Protein AF-A0A7W1F448-F1 (afdb_monomer_lite)

Structure (mmCIF, N/CA/C/O backbone):
data_AF-A0A7W1F448-F1
#
_entry.id   AF-A0A7W1F448-F1
#
loop_
_atom_site.group_PDB
_atom_site.id
_atom_site.type_symbol
_atom_site.label_atom_id
_atom_site.label_alt_id
_atom_site.label_comp_id
_atom_site.label_asym_id
_atom_site.label_entity_id
_atom_site.label_seq_id
_atom_site.pdbx_PDB_ins_code
_atom_site.Cartn_x
_atom_site.Cartn_y
_atom_site.Cartn_z
_atom_site.occupancy
_atom_site.B_iso_or_equiv
_atom_site.auth_seq_id
_atom_site.auth_comp_id
_atom_site.auth_asym_id
_atom_site.auth_atom_id
_atom_site.pdbx_PDB_model_num
ATOM 1 N N . MET A 1 1 ? -41.251 -5.716 -26.647 1.00 47.41 1 MET A N 1
ATOM 2 C CA . MET A 1 1 ? -40.787 -6.921 -25.915 1.00 47.41 1 MET A CA 1
ATOM 3 C C . MET A 1 1 ? -40.854 -8.106 -26.867 1.00 47.41 1 MET A C 1
ATOM 5 O O . MET A 1 1 ? -41.943 -8.353 -27.367 1.00 47.41 1 MET A O 1
ATOM 9 N N . PRO A 1 2 ? -39.701 -8.668 -27.275 1.00 41.50 2 PRO A N 1
ATOM 10 C CA . PRO A 1 2 ? -39.131 -9.917 -26.713 1.00 41.50 2 PRO A CA 1
ATOM 11 C C . PRO A 1 2 ? -37.615 -9.756 -26.412 1.00 41.50 2 PRO A C 1
ATOM 13 O O . PRO A 1 2 ? -36.907 -9.100 -27.159 1.00 41.50 2 PRO A O 1
ATOM 16 N N . ARG A 1 3 ? -37.097 -10.019 -25.202 1.00 41.25 3 ARG A N 1
ATOM 17 C CA . ARG A 1 3 ? -36.580 -11.276 -24.601 1.00 41.25 3 ARG A CA 1
ATOM 18 C C . ARG A 1 3 ? -35.527 -12.082 -25.407 1.00 41.25 3 ARG A C 1
ATOM 20 O O . ARG A 1 3 ? -35.889 -12.951 -26.180 1.00 41.25 3 ARG A O 1
ATOM 27 N N . ARG A 1 4 ? -34.271 -11.905 -24.949 1.00 46.69 4 ARG A N 1
ATOM 28 C CA . ARG A 1 4 ? -33.235 -12.904 -24.570 1.00 46.69 4 ARG A CA 1
ATOM 29 C C . ARG A 1 4 ? -32.159 -13.365 -25.580 1.00 46.69 4 ARG A C 1
ATOM 31 O O . ARG A 1 4 ? -32.452 -14.024 -26.560 1.00 46.69 4 ARG A O 1
ATOM 38 N N . LEU A 1 5 ? -30.917 -13.160 -25.104 1.00 48.47 5 LEU A N 1
ATOM 39 C CA . LEU A 1 5 ? -29.759 -14.074 -25.048 1.00 48.47 5 L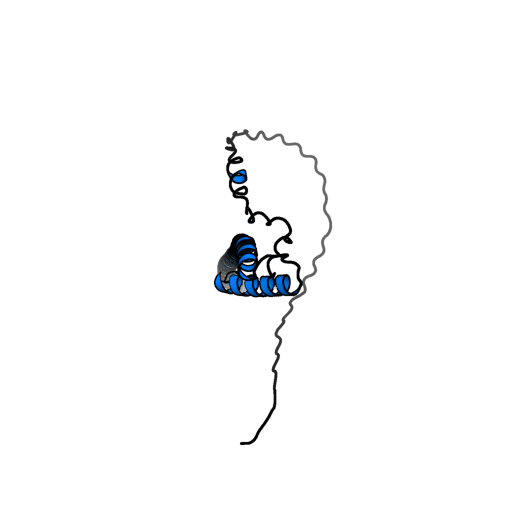EU A CA 1
ATOM 40 C C . LEU A 1 5 ? -29.085 -14.501 -26.361 1.00 48.47 5 LEU A C 1
ATOM 42 O O . LEU A 1 5 ? -29.582 -15.379 -27.047 1.00 48.47 5 LEU A O 1
ATOM 46 N N . ALA A 1 6 ? -27.852 -14.025 -26.567 1.00 47.94 6 ALA A N 1
ATOM 47 C CA . ALA A 1 6 ? -26.702 -14.890 -26.850 1.00 47.94 6 ALA A CA 1
ATOM 48 C C . ALA A 1 6 ? -25.387 -14.109 -26.673 1.00 47.94 6 ALA A C 1
ATOM 50 O O . ALA A 1 6 ? -25.048 -13.209 -27.433 1.00 47.94 6 ALA A O 1
ATOM 51 N N . THR A 1 7 ? -24.665 -14.478 -25.625 1.00 46.53 7 THR A N 1
ATOM 52 C CA . THR A 1 7 ? -23.214 -14.371 -25.464 1.00 46.53 7 THR A CA 1
ATOM 53 C C . THR A 1 7 ? -22.451 -14.812 -26.716 1.00 46.53 7 THR A C 1
ATOM 55 O O . THR A 1 7 ? -22.643 -15.935 -27.175 1.00 46.53 7 THR A O 1
ATOM 58 N N . ALA A 1 8 ? -21.505 -13.993 -27.177 1.00 46.34 8 ALA A N 1
ATOM 59 C CA . ALA A 1 8 ? -20.361 -14.445 -27.966 1.00 46.34 8 ALA A CA 1
ATOM 60 C C . ALA A 1 8 ? -19.099 -13.739 -27.451 1.00 46.34 8 ALA A C 1
ATOM 62 O O . ALA A 1 8 ? -18.814 -12.583 -27.747 1.00 46.34 8 ALA A O 1
ATOM 63 N N . PHE A 1 9 ? -18.406 -14.472 -26.589 1.00 43.00 9 PHE A N 1
ATOM 64 C CA . PHE A 1 9 ? -17.067 -14.230 -26.081 1.00 43.00 9 PHE A CA 1
ATOM 65 C C . PHE A 1 9 ? -16.090 -14.473 -27.241 1.00 43.00 9 PHE A C 1
ATOM 67 O O . PHE A 1 9 ? -16.045 -15.586 -27.759 1.00 43.00 9 PHE A O 1
ATOM 74 N N . VAL A 1 10 ? -15.330 -13.464 -27.673 1.00 46.75 10 VAL A N 1
ATOM 75 C CA . VAL A 1 10 ? -14.211 -13.669 -28.607 1.00 46.75 10 VAL A CA 1
ATOM 76 C C . VAL A 1 10 ? -12.915 -13.386 -27.859 1.00 46.75 10 VAL A C 1
ATOM 78 O O . VAL A 1 10 ? -12.527 -12.242 -27.642 1.00 46.75 10 VAL A O 1
ATOM 81 N N . ILE A 1 11 ? -12.284 -14.479 -27.435 1.00 48.78 11 ILE A N 1
ATOM 82 C CA . ILE A 1 11 ? -10.880 -14.560 -27.042 1.00 48.78 11 ILE A CA 1
ATOM 83 C C . ILE A 1 11 ? -10.055 -14.660 -28.329 1.00 48.78 11 ILE A C 1
ATOM 85 O O . ILE A 1 11 ? -10.295 -15.554 -29.136 1.00 48.78 11 ILE A O 1
ATOM 89 N N . ALA A 1 12 ? -9.042 -13.815 -28.475 1.00 44.34 12 ALA A N 1
ATOM 90 C CA . ALA A 1 12 ? -7.863 -14.070 -29.307 1.00 44.34 12 ALA A CA 1
ATOM 91 C C . ALA A 1 12 ? -6.714 -13.292 -28.643 1.00 44.34 12 ALA A C 1
ATOM 93 O O . ALA A 1 12 ? -6.679 -12.070 -28.702 1.00 44.34 12 ALA A O 1
ATOM 94 N N . LEU A 1 13 ? -5.952 -13.868 -27.709 1.00 41.78 13 LEU A N 1
ATOM 95 C CA . LEU A 1 13 ? -4.843 -14.813 -27.892 1.00 41.78 13 LEU A CA 1
ATOM 96 C C . LEU A 1 13 ? -3.887 -14.421 -29.031 1.00 41.78 13 LEU A C 1
ATOM 98 O O . LEU A 1 13 ? -4.006 -14.898 -30.153 1.00 41.78 13 LEU A O 1
ATOM 102 N N . ALA A 1 14 ? -2.893 -13.601 -28.696 1.00 42.19 14 ALA A N 1
ATOM 103 C CA . ALA A 1 14 ? -1.641 -13.503 -29.439 1.00 42.19 14 ALA A CA 1
ATOM 104 C C . ALA A 1 14 ? -0.478 -13.541 -28.438 1.00 42.19 14 ALA A C 1
ATOM 106 O O . ALA A 1 14 ? 0.140 -12.534 -28.108 1.00 42.19 14 ALA A O 1
ATOM 107 N N . ALA A 1 15 ? -0.233 -14.740 -27.908 1.00 42.59 15 ALA A N 1
ATOM 108 C CA . ALA A 1 15 ? 1.056 -15.109 -27.350 1.00 42.59 15 ALA A CA 1
ATOM 109 C C . ALA A 1 15 ? 1.924 -15.578 -28.525 1.00 42.59 15 ALA A C 1
ATOM 111 O O . ALA A 1 15 ? 1.689 -16.651 -29.074 1.00 42.59 15 ALA A O 1
ATOM 112 N N . ALA A 1 16 ? 2.888 -14.756 -28.933 1.00 44.19 16 ALA A N 1
ATOM 113 C CA . ALA A 1 16 ? 3.951 -15.162 -29.843 1.00 44.19 16 ALA A CA 1
ATOM 114 C C . ALA A 1 16 ? 5.243 -15.289 -29.035 1.00 44.19 16 ALA A C 1
ATOM 116 O O . ALA A 1 16 ? 5.970 -14.332 -28.780 1.00 44.19 16 ALA A O 1
ATOM 117 N N . SER A 1 17 ? 5.457 -16.511 -28.575 1.00 42.69 17 SER A N 1
ATOM 118 C CA . SER A 1 17 ?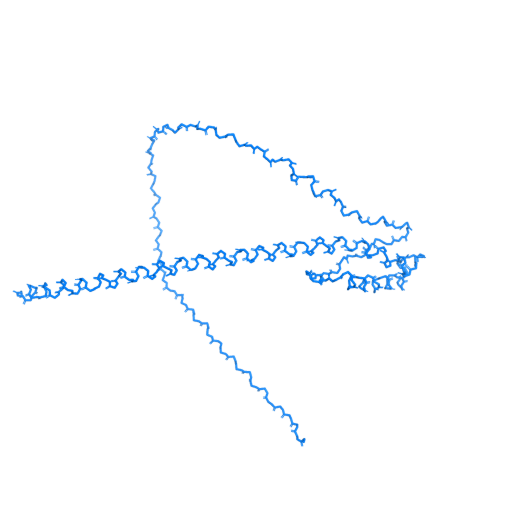 6.684 -17.059 -28.028 1.00 42.69 17 SER A CA 1
ATOM 119 C C . SER A 1 17 ? 7.756 -17.119 -29.121 1.00 42.69 17 SER A C 1
ATOM 121 O O . SER A 1 17 ? 7.600 -17.859 -30.087 1.00 42.69 17 SER A O 1
ATOM 123 N N . PHE A 1 18 ? 8.876 -16.421 -28.931 1.00 46.84 18 PHE A N 1
ATOM 124 C CA . PHE A 1 18 ? 10.144 -16.782 -29.565 1.00 46.84 18 PHE A CA 1
ATOM 125 C C . PHE A 1 18 ? 11.077 -17.338 -28.491 1.00 46.84 18 PHE A C 1
ATOM 127 O O . PHE A 1 18 ? 11.721 -16.610 -27.742 1.00 46.84 18 PHE A O 1
ATOM 134 N N . ALA A 1 19 ? 11.092 -18.665 -28.408 1.00 47.88 19 ALA A N 1
ATOM 135 C CA . ALA A 1 19 ? 12.153 -19.439 -27.793 1.00 47.88 19 ALA A CA 1
ATOM 136 C C . ALA A 1 19 ? 13.016 -20.013 -28.922 1.00 47.88 19 ALA A C 1
ATOM 138 O O . ALA A 1 19 ? 12.476 -20.611 -29.851 1.00 47.88 19 ALA A O 1
ATOM 139 N N . GLY A 1 20 ? 14.339 -19.862 -28.820 1.00 35.66 20 GLY A N 1
ATOM 140 C CA . GLY A 1 20 ? 15.287 -20.639 -29.618 1.00 35.66 20 GLY A CA 1
ATOM 141 C C . GLY A 1 20 ? 16.536 -19.883 -30.057 1.00 35.66 20 GLY A C 1
ATOM 142 O O . GLY A 1 20 ? 16.589 -19.403 -31.177 1.00 35.66 20 GLY A O 1
ATOM 143 N N . CYS A 1 21 ? 17.559 -19.859 -29.200 1.00 49.22 21 CYS A N 1
ATOM 144 C CA . CYS A 1 21 ? 18.943 -20.095 -29.623 1.00 49.22 21 CYS A CA 1
ATOM 145 C C . CYS A 1 21 ? 19.728 -20.640 -28.424 1.00 49.22 21 CYS A C 1
ATOM 147 O O . CYS A 1 21 ? 20.182 -19.919 -27.540 1.00 49.22 21 CYS A O 1
ATOM 149 N N . THR A 1 22 ? 19.801 -21.965 -28.379 1.00 48.62 22 THR A N 1
ATOM 150 C CA . THR A 1 22 ? 20.652 -22.766 -27.503 1.00 48.62 22 THR A CA 1
ATOM 151 C C . THR A 1 22 ? 22.114 -22.581 -27.900 1.00 48.62 22 THR A C 1
ATOM 153 O O . THR A 1 22 ? 22.468 -22.827 -29.050 1.00 48.62 22 THR A O 1
ATOM 156 N N . GLY A 1 23 ? 22.969 -22.203 -26.952 1.00 35.88 23 GLY A N 1
ATOM 157 C CA . GLY A 1 23 ? 24.410 -22.079 -27.159 1.00 35.88 23 GLY A CA 1
ATOM 158 C C . GLY A 1 23 ? 25.167 -22.439 -25.890 1.00 35.88 23 GLY A C 1
ATOM 159 O O . GLY A 1 23 ? 25.574 -21.576 -25.123 1.00 35.88 23 GLY A O 1
ATOM 160 N N . SER A 1 24 ? 25.312 -23.738 -25.649 1.00 42.38 24 SER A N 1
ATOM 161 C CA . SER A 1 24 ? 26.208 -24.307 -24.648 1.00 42.38 24 SER A CA 1
ATOM 162 C C . SER A 1 24 ? 27.667 -23.984 -24.977 1.00 42.38 24 SER A C 1
ATOM 164 O O . SER A 1 24 ? 28.129 -24.300 -26.072 1.00 42.38 24 SER A O 1
ATOM 166 N N . SER A 1 25 ? 28.426 -23.469 -24.013 1.00 41.25 25 SER A N 1
ATOM 167 C CA . SER A 1 25 ? 29.877 -23.668 -23.950 1.00 41.25 25 SER A CA 1
ATOM 168 C C . SER A 1 25 ? 30.341 -23.603 -22.501 1.00 41.25 25 SER A C 1
ATOM 170 O O . SER A 1 25 ? 30.429 -22.548 -21.881 1.00 41.25 25 SER A O 1
ATOM 172 N N . ALA A 1 26 ? 30.588 -24.794 -21.964 1.00 35.06 26 ALA A N 1
ATOM 173 C CA . ALA A 1 26 ? 31.384 -25.020 -20.776 1.00 35.06 26 ALA A CA 1
ATOM 174 C C . ALA A 1 26 ? 32.876 -24.765 -21.069 1.00 35.06 26 ALA A C 1
ATOM 176 O O . ALA A 1 26 ? 33.308 -24.848 -22.216 1.00 35.06 26 ALA A O 1
ATOM 177 N N . ARG A 1 27 ? 33.648 -24.601 -19.984 1.00 37.38 27 ARG A N 1
ATOM 178 C CA . ARG A 1 27 ? 35.122 -24.564 -19.888 1.00 37.38 27 ARG A CA 1
ATOM 179 C C . ARG A 1 27 ? 35.822 -23.317 -20.441 1.00 37.38 27 ARG A C 1
ATOM 181 O O . ARG A 1 27 ? 36.039 -23.186 -21.637 1.00 37.38 27 ARG A O 1
ATOM 188 N N . ARG A 1 28 ? 36.423 -22.561 -19.519 1.00 36.19 28 ARG A N 1
ATOM 189 C CA . ARG A 1 28 ? 37.868 -22.657 -19.229 1.00 36.19 28 ARG A CA 1
ATOM 190 C C . ARG A 1 28 ? 38.157 -21.983 -17.888 1.00 36.19 28 ARG A C 1
ATOM 192 O O . ARG A 1 28 ? 38.204 -20.767 -17.786 1.00 36.19 28 ARG A O 1
ATOM 199 N N . GLN A 1 29 ? 38.318 -22.819 -16.868 1.00 39.91 29 GLN A N 1
ATOM 200 C CA . GLN A 1 29 ? 39.117 -22.493 -15.698 1.00 39.91 29 GLN A CA 1
ATOM 201 C C . GLN A 1 29 ? 40.566 -22.639 -16.161 1.00 39.91 29 GLN A C 1
ATOM 203 O O . GLN A 1 29 ? 40.966 -23.728 -16.576 1.00 39.91 29 GLN A O 1
ATOM 208 N N . ALA A 1 30 ? 41.288 -21.531 -16.206 1.00 39.38 30 ALA A N 1
ATOM 209 C CA . ALA A 1 30 ? 42.732 -21.520 -16.321 1.00 39.38 30 ALA A CA 1
ATOM 210 C C . ALA A 1 30 ? 43.220 -20.743 -15.105 1.00 39.38 30 ALA A C 1
ATOM 212 O O . ALA A 1 30 ? 42.938 -19.552 -14.974 1.00 39.38 30 ALA A O 1
ATOM 213 N N . ASP A 1 31 ? 43.845 -21.479 -14.193 1.00 42.88 31 ASP A N 1
ATOM 214 C CA . ASP A 1 31 ? 44.767 -20.928 -13.218 1.00 42.88 31 ASP A CA 1
ATOM 215 C C . ASP A 1 31 ? 45.863 -20.178 -13.980 1.00 42.88 31 ASP A C 1
ATOM 217 O O . ASP A 1 31 ? 46.422 -20.718 -14.937 1.00 42.88 31 ASP A O 1
ATOM 221 N N . ASP A 1 32 ? 46.164 -18.954 -13.559 1.00 39.53 32 ASP A N 1
ATOM 222 C CA . ASP A 1 32 ? 47.503 -18.408 -13.739 1.00 39.53 32 ASP A CA 1
ATOM 223 C C . ASP A 1 32 ? 47.817 -17.473 -12.568 1.00 39.53 32 ASP A C 1
ATOM 225 O O . ASP A 1 32 ? 47.241 -16.391 -12.406 1.00 39.53 32 ASP A O 1
ATOM 229 N N . ASP A 1 33 ? 48.699 -17.970 -11.707 1.00 44.59 33 ASP A N 1
ATOM 230 C CA . ASP A 1 33 ? 49.368 -17.225 -10.657 1.00 44.59 33 ASP A CA 1
ATOM 231 C C . ASP A 1 33 ? 50.249 -16.154 -11.306 1.00 44.59 33 ASP A C 1
ATOM 233 O O . ASP A 1 33 ? 51.266 -16.438 -11.933 1.00 44.59 33 ASP A O 1
ATOM 237 N N . GLY A 1 34 ? 49.869 -14.893 -11.127 1.00 37.16 34 GLY A N 1
ATOM 238 C CA . GLY A 1 34 ? 50.586 -13.751 -11.682 1.00 37.16 34 GLY A CA 1
ATOM 239 C C . GLY A 1 34 ? 50.577 -12.577 -10.720 1.00 37.16 34 GLY A C 1
ATOM 240 O O . GLY A 1 34 ? 49.931 -11.561 -10.959 1.00 37.16 34 GLY A O 1
ATOM 241 N N . GLN A 1 35 ? 51.284 -12.732 -9.603 1.00 41.84 35 GLN A N 1
ATOM 242 C CA . GLN A 1 35 ? 51.588 -11.676 -8.646 1.00 41.84 35 GLN A CA 1
ATOM 243 C C . GLN A 1 35 ? 52.218 -10.464 -9.358 1.00 41.84 35 GLN A C 1
ATOM 245 O O . GLN A 1 35 ? 53.389 -10.488 -9.726 1.00 41.84 35 GLN A O 1
ATOM 250 N N . VAL A 1 36 ? 51.467 -9.366 -9.485 1.00 40.44 36 VAL A N 1
ATOM 251 C CA . VAL A 1 36 ? 52.032 -8.035 -9.743 1.00 40.44 36 VAL A CA 1
ATOM 252 C C . VAL A 1 36 ? 51.543 -7.086 -8.659 1.00 40.44 36 VAL A C 1
ATOM 254 O O . VAL A 1 36 ? 50.383 -6.686 -8.593 1.00 40.44 36 VAL A O 1
ATOM 257 N N . VAL A 1 37 ? 52.479 -6.759 -7.772 1.00 48.78 37 VAL A N 1
ATOM 258 C CA . VAL A 1 37 ? 52.357 -5.768 -6.708 1.00 48.78 37 VAL A CA 1
ATOM 259 C C . VAL A 1 37 ? 52.285 -4.385 -7.357 1.00 48.78 37 VAL A C 1
ATOM 261 O O . VAL A 1 37 ? 53.300 -3.821 -7.752 1.00 48.78 37 VAL A O 1
ATOM 264 N N . GLY A 1 38 ? 51.075 -3.846 -7.484 1.00 40.31 38 GLY A N 1
ATOM 265 C CA . GLY A 1 38 ? 50.820 -2.462 -7.881 1.00 40.31 38 GLY A CA 1
ATOM 266 C C . GLY A 1 38 ? 50.214 -1.695 -6.713 1.00 40.31 38 GLY A C 1
ATOM 267 O O . GLY A 1 38 ? 49.039 -1.864 -6.397 1.00 40.31 38 GLY A O 1
ATOM 268 N N . ALA A 1 39 ? 51.028 -0.881 -6.045 1.00 47.84 39 ALA A N 1
ATOM 269 C CA . ALA A 1 39 ? 50.619 -0.037 -4.931 1.00 47.84 39 ALA A CA 1
ATOM 270 C C . ALA A 1 39 ? 49.524 0.958 -5.358 1.00 47.84 39 ALA A C 1
ATOM 272 O O . ALA A 1 39 ? 49.773 1.865 -6.150 1.00 47.84 39 ALA A O 1
ATOM 273 N N . VAL A 1 40 ? 48.321 0.816 -4.798 1.00 45.19 40 VAL A N 1
ATOM 274 C CA . VAL A 1 40 ? 47.256 1.824 -4.893 1.00 45.19 40 VAL A CA 1
ATOM 275 C C . VAL A 1 40 ? 47.298 2.678 -3.619 1.00 45.19 40 VAL A C 1
ATOM 277 O O . VAL A 1 40 ? 47.236 2.118 -2.520 1.00 45.19 40 VAL A O 1
ATOM 280 N N . PRO A 1 41 ? 47.420 4.016 -3.705 1.00 48.28 41 PRO A N 1
ATOM 281 C CA . PRO A 1 41 ? 47.436 4.863 -2.523 1.00 48.28 41 PRO A CA 1
ATOM 282 C C . PRO A 1 41 ? 46.040 4.921 -1.891 1.00 48.28 41 PRO A C 1
ATOM 284 O O . PRO A 1 41 ? 45.061 5.331 -2.511 1.00 48.28 41 PRO A O 1
ATOM 287 N N . ASN A 1 42 ? 45.975 4.511 -0.624 1.00 44.12 42 ASN A N 1
ATOM 288 C CA . ASN A 1 42 ? 44.793 4.533 0.232 1.00 44.12 42 ASN A CA 1
ATOM 289 C C . ASN A 1 42 ? 44.428 5.990 0.589 1.00 44.12 42 ASN A C 1
ATOM 291 O O . ASN A 1 42 ? 44.907 6.535 1.587 1.00 44.12 42 ASN A O 1
ATOM 295 N N . SER A 1 43 ? 43.579 6.645 -0.205 1.00 40.66 43 SER A N 1
ATOM 296 C CA . SER A 1 43 ? 42.933 7.889 0.217 1.00 40.66 43 SER A CA 1
ATOM 297 C C . SER A 1 43 ? 41.786 7.549 1.174 1.00 40.66 43 SER A C 1
ATOM 299 O O . SER A 1 43 ? 40.709 7.094 0.794 1.00 40.66 43 SER A O 1
ATOM 301 N N . ARG A 1 44 ? 42.042 7.742 2.473 1.00 47.97 44 ARG A N 1
ATOM 302 C CA . ARG A 1 44 ? 41.019 7.706 3.525 1.00 47.97 44 ARG A CA 1
ATOM 303 C C . ARG A 1 44 ? 39.962 8.771 3.235 1.00 47.97 44 ARG A C 1
ATOM 305 O O . ARG A 1 44 ? 40.149 9.940 3.561 1.00 47.97 44 ARG A O 1
ATOM 312 N N . VAL A 1 45 ? 38.835 8.357 2.675 1.00 45.44 45 VAL A N 1
ATOM 313 C CA . VAL A 1 45 ? 37.589 9.119 2.753 1.00 45.44 45 VAL A CA 1
ATOM 314 C C . VAL A 1 45 ? 37.020 8.893 4.156 1.00 45.44 45 VAL A C 1
ATOM 316 O O . VAL A 1 45 ? 36.818 7.737 4.536 1.00 45.44 45 VAL A O 1
ATOM 319 N N . PRO A 1 46 ? 36.760 9.934 4.966 1.00 45.03 46 PRO A N 1
ATOM 320 C CA . PRO A 1 46 ? 36.021 9.746 6.199 1.00 45.03 46 PRO A CA 1
ATOM 321 C C . PRO A 1 46 ? 34.571 9.424 5.826 1.00 45.03 46 PRO A C 1
ATOM 323 O O . PRO A 1 46 ? 33.797 10.300 5.444 1.00 45.03 46 PRO A O 1
ATOM 326 N N . THR A 1 47 ? 34.191 8.151 5.925 1.00 45.22 47 THR A N 1
ATOM 327 C CA . THR A 1 47 ? 32.785 7.750 5.969 1.00 45.22 47 THR A CA 1
ATOM 328 C C . THR A 1 47 ? 32.185 8.329 7.243 1.00 45.22 47 THR A C 1
ATOM 330 O O . THR A 1 47 ? 32.325 7.759 8.327 1.00 45.22 47 THR A O 1
ATOM 333 N N . ALA A 1 48 ? 31.560 9.498 7.123 1.00 43.28 48 ALA A N 1
ATOM 334 C CA . ALA A 1 48 ? 30.726 10.061 8.167 1.00 43.28 48 ALA A CA 1
ATOM 335 C C . ALA A 1 48 ? 29.614 9.050 8.471 1.00 43.28 48 ALA A C 1
ATOM 337 O O . ALA A 1 48 ? 28.726 8.802 7.655 1.00 43.28 48 ALA A O 1
ATOM 338 N N . SER A 1 49 ? 29.713 8.426 9.641 1.00 44.88 49 SER A N 1
ATOM 339 C CA . SER A 1 49 ? 28.699 7.537 10.186 1.00 44.88 49 SER A CA 1
ATOM 340 C C . SER A 1 49 ? 27.435 8.347 10.467 1.00 44.88 49 SER A C 1
ATOM 342 O O . SER A 1 49 ? 27.275 8.929 11.536 1.00 44.88 49 SER A O 1
ATOM 344 N N . SER A 1 50 ? 26.516 8.395 9.506 1.00 50.34 50 SER A N 1
ATOM 345 C CA . SER A 1 50 ? 25.143 8.861 9.713 1.00 50.34 50 SER A CA 1
ATOM 346 C C . SER A 1 50 ? 24.250 7.687 10.126 1.00 50.34 50 SER A C 1
ATOM 348 O O . SER A 1 50 ? 23.202 7.424 9.542 1.00 50.34 50 SER A O 1
ATOM 350 N N . THR A 1 51 ? 24.662 6.955 11.163 1.00 48.78 51 THR A N 1
ATOM 351 C CA . THR A 1 51 ? 23.915 5.792 11.665 1.00 48.78 51 THR A CA 1
ATOM 352 C C . THR A 1 51 ? 23.505 5.989 13.119 1.00 48.78 51 THR A C 1
ATOM 354 O O . THR A 1 51 ? 23.849 5.198 13.987 1.00 48.78 51 THR A O 1
ATOM 357 N N . SER A 1 52 ? 22.761 7.055 13.416 1.00 45.84 52 SER A N 1
ATOM 358 C CA . SER A 1 52 ? 22.103 7.179 14.730 1.00 45.84 52 SER A CA 1
ATOM 359 C C . SER A 1 52 ? 20.704 7.796 14.692 1.00 45.84 52 SER A C 1
ATOM 361 O O . SER A 1 52 ? 19.882 7.454 15.535 1.00 45.84 52 SER A O 1
ATOM 363 N N . ALA A 1 53 ? 20.350 8.584 13.673 1.00 45.28 53 ALA A N 1
ATOM 364 C CA . ALA A 1 53 ? 19.029 9.222 13.610 1.00 45.28 53 ALA A CA 1
ATOM 365 C C . ALA A 1 53 ? 17.874 8.284 13.195 1.00 45.28 53 ALA A C 1
ATOM 367 O O . ALA A 1 53 ? 16.707 8.630 13.346 1.00 45.28 53 ALA A O 1
ATOM 368 N N . ARG A 1 54 ? 18.164 7.079 12.680 1.00 46.88 54 ARG A N 1
ATOM 369 C CA . ARG A 1 54 ? 17.128 6.186 12.124 1.00 46.88 54 ARG A CA 1
ATOM 370 C C . ARG A 1 54 ? 16.437 5.285 13.154 1.00 46.88 54 ARG A C 1
ATOM 372 O O . ARG A 1 54 ? 15.459 4.643 12.806 1.00 46.88 54 ARG A O 1
ATOM 379 N N . ARG A 1 55 ? 16.915 5.228 14.404 1.00 46.59 55 ARG A N 1
ATOM 380 C CA . ARG A 1 55 ? 16.315 4.380 15.459 1.00 46.59 55 ARG A CA 1
ATOM 381 C C . ARG A 1 55 ? 15.365 5.115 16.406 1.00 46.59 55 ARG A C 1
ATOM 383 O O . ARG A 1 55 ? 14.702 4.459 17.197 1.00 46.59 55 ARG A O 1
ATOM 390 N N . GLN A 1 56 ? 15.274 6.442 16.329 1.00 40.09 56 GLN A N 1
ATOM 391 C CA . GLN A 1 56 ? 14.424 7.229 17.234 1.00 40.09 56 GLN A CA 1
ATOM 392 C C . GLN A 1 56 ? 13.038 7.565 16.660 1.00 40.09 56 GLN A C 1
ATOM 394 O O . GLN A 1 56 ? 12.171 7.998 17.407 1.00 40.09 56 GLN A O 1
ATOM 399 N N . ALA A 1 57 ? 12.8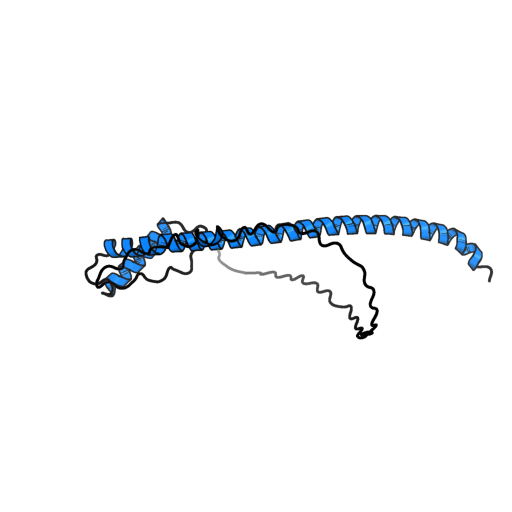00 7.320 15.366 1.00 43.12 57 ALA A N 1
ATOM 400 C CA . ALA A 1 57 ? 11.518 7.619 14.719 1.00 43.12 57 ALA A CA 1
ATOM 401 C C . ALA A 1 57 ? 10.508 6.451 14.731 1.00 43.12 57 ALA A C 1
ATOM 403 O O . ALA A 1 57 ? 9.320 6.691 14.554 1.00 43.12 57 ALA A O 1
ATOM 404 N N . ASP A 1 58 ? 10.942 5.215 15.003 1.00 45.06 58 ASP A N 1
ATOM 405 C CA . ASP A 1 58 ? 10.050 4.039 15.076 1.00 45.06 58 ASP A CA 1
ATOM 406 C C . ASP A 1 58 ? 9.456 3.811 16.484 1.00 45.06 58 ASP A C 1
ATOM 408 O O . ASP A 1 58 ? 8.708 2.862 16.705 1.00 45.06 58 ASP A O 1
ATOM 412 N N . ALA A 1 59 ? 9.769 4.687 17.446 1.00 42.81 59 ALA A N 1
ATOM 413 C CA . ALA A 1 59 ? 9.309 4.603 18.835 1.00 42.81 59 ALA A CA 1
ATOM 414 C C . ALA A 1 59 ? 8.258 5.665 19.203 1.00 42.81 59 ALA A C 1
ATOM 416 O O . ALA A 1 59 ? 7.976 5.866 20.385 1.00 42.81 59 ALA A O 1
ATOM 417 N N . ALA A 1 60 ? 7.616 6.306 18.218 1.00 43.44 60 ALA A N 1
ATOM 418 C CA . ALA A 1 60 ? 6.254 6.792 18.423 1.00 43.44 60 ALA A CA 1
ATOM 419 C C . ALA A 1 60 ? 5.361 5.549 18.469 1.00 43.44 60 ALA A C 1
ATOM 421 O O . ALA A 1 60 ? 4.730 5.172 17.482 1.00 43.44 60 ALA A O 1
ATOM 422 N N . ALA A 1 61 ? 5.439 4.847 19.600 1.00 48.53 61 ALA A N 1
ATOM 423 C CA . ALA A 1 61 ? 4.646 3.679 19.893 1.00 48.53 61 ALA A CA 1
ATOM 424 C C . ALA A 1 61 ? 3.211 3.981 19.467 1.00 48.53 61 ALA A C 1
ATOM 426 O O . ALA A 1 61 ? 2.622 4.983 19.878 1.00 48.53 61 ALA A O 1
ATOM 427 N N . LEU A 1 62 ? 2.676 3.125 18.601 1.00 56.47 62 LEU A N 1
ATOM 428 C CA . LEU A 1 62 ? 1.247 2.978 18.389 1.00 56.47 62 LEU A CA 1
ATOM 429 C C . LEU A 1 62 ? 0.675 2.535 19.741 1.00 56.47 62 LEU A C 1
ATOM 431 O O . LEU A 1 62 ? 0.458 1.346 19.968 1.00 56.47 62 LEU A O 1
ATOM 435 N N . THR A 1 63 ? 0.557 3.459 20.693 1.00 57.22 63 THR A N 1
ATOM 436 C CA . THR A 1 63 ? 0.064 3.166 22.029 1.00 57.22 63 THR A CA 1
ATOM 437 C C . THR A 1 63 ? -1.422 2.928 21.858 1.00 57.22 63 THR A C 1
ATOM 439 O O . THR A 1 63 ? -2.218 3.865 21.826 1.00 57.22 63 THR A O 1
ATOM 442 N N . ALA A 1 64 ? -1.785 1.664 21.644 1.00 62.56 64 ALA A N 1
ATOM 443 C CA . ALA A 1 64 ? -3.171 1.248 21.689 1.00 62.56 64 ALA A CA 1
ATOM 444 C C . ALA A 1 64 ? -3.760 1.732 23.024 1.00 62.56 64 ALA A C 1
ATOM 446 O O . ALA A 1 64 ? -3.058 1.693 24.045 1.00 62.56 64 ALA A O 1
ATOM 447 N N . PRO A 1 65 ? -5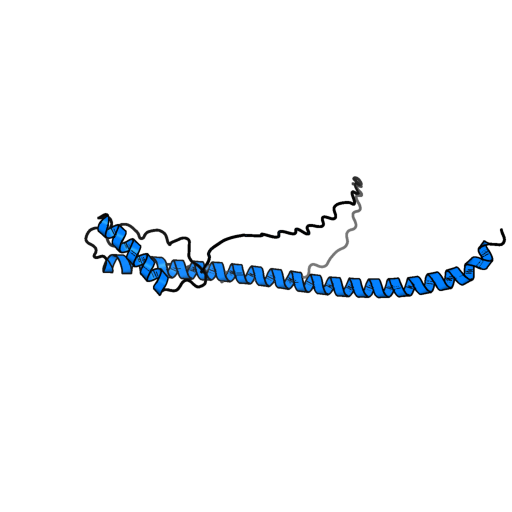.012 2.217 23.037 1.00 73.75 65 PRO A N 1
ATOM 448 C CA . PRO A 1 65 ? -5.662 2.576 24.286 1.00 73.75 65 PRO A CA 1
ATOM 449 C C . PRO A 1 65 ? -5.586 1.386 25.250 1.00 73.75 65 PRO A C 1
ATOM 451 O O . PRO A 1 65 ? -5.718 0.229 24.843 1.00 73.75 65 PRO A O 1
ATOM 454 N N . ALA A 1 66 ? -5.324 1.665 26.529 1.00 76.44 66 ALA A N 1
ATOM 455 C CA . ALA A 1 66 ? -5.248 0.620 27.542 1.00 76.44 66 ALA A CA 1
ATOM 456 C C . ALA A 1 66 ? -6.566 -0.169 27.564 1.00 76.44 66 ALA A C 1
ATOM 458 O O . ALA A 1 66 ? -7.644 0.428 27.580 1.00 76.44 66 ALA A O 1
ATOM 459 N N . VAL A 1 67 ? -6.479 -1.503 27.548 1.00 78.62 67 VAL A N 1
ATOM 460 C CA . VAL A 1 67 ? -7.666 -2.365 27.607 1.00 78.62 67 VAL A CA 1
ATOM 461 C C . VAL A 1 67 ? -8.359 -2.125 28.953 1.00 78.62 67 VAL A C 1
ATOM 463 O O . VAL A 1 67 ? -7.720 -2.322 29.991 1.00 78.62 67 VAL A O 1
ATOM 466 N N . PRO A 1 68 ? -9.636 -1.703 28.981 1.00 75.06 68 PRO A N 1
ATOM 467 C CA . PRO A 1 68 ? -10.351 -1.534 30.238 1.00 75.06 68 PRO A CA 1
ATOM 468 C C . PRO A 1 68 ? -10.432 -2.866 30.995 1.00 75.06 68 PRO A C 1
ATOM 470 O O . PRO A 1 68 ? -10.633 -3.924 30.394 1.00 75.06 68 PRO A O 1
ATOM 473 N N . ALA A 1 69 ? -10.286 -2.823 32.321 1.00 73.88 69 ALA A N 1
ATOM 474 C CA . ALA A 1 69 ? -10.288 -4.025 33.151 1.00 73.88 69 ALA A CA 1
ATOM 475 C C . ALA A 1 69 ? -11.570 -4.856 32.944 1.00 73.88 69 ALA A C 1
ATOM 477 O O . ALA A 1 69 ? -12.681 -4.329 33.001 1.00 73.88 69 ALA A O 1
ATOM 478 N N . GLY A 1 70 ? -11.407 -6.160 32.702 1.00 74.56 70 GLY A N 1
ATOM 479 C CA . GLY A 1 70 ? -12.520 -7.086 32.468 1.00 74.56 70 GLY A CA 1
ATOM 480 C C . GLY A 1 70 ? -13.095 -7.076 31.047 1.00 74.56 70 GLY A C 1
ATOM 481 O O . GLY A 1 70 ? -14.076 -7.772 30.807 1.00 74.56 70 GLY A O 1
ATOM 482 N N . GLN A 1 71 ? -12.504 -6.330 30.107 1.00 79.56 71 GLN A N 1
ATOM 483 C CA . GLN A 1 71 ? -12.862 -6.391 28.688 1.00 79.56 71 GLN A CA 1
ATOM 484 C C . GLN A 1 71 ? -11.825 -7.181 27.887 1.00 79.56 71 GLN A C 1
ATOM 486 O O . GLN A 1 71 ? -10.631 -7.178 28.192 1.00 79.56 71 GLN A O 1
ATOM 491 N N . ARG A 1 72 ? -12.274 -7.830 26.810 1.00 83.12 72 ARG A N 1
ATOM 492 C CA . ARG A 1 72 ? -11.378 -8.447 25.826 1.00 83.12 72 ARG A CA 1
ATOM 493 C C . ARG A 1 72 ? -10.538 -7.364 25.119 1.00 83.12 72 ARG A C 1
ATOM 495 O O . ARG A 1 72 ? -11.054 -6.268 24.891 1.00 83.12 72 ARG A O 1
ATOM 502 N N . PRO A 1 73 ? -9.285 -7.629 24.704 1.00 85.44 73 PRO A N 1
ATOM 503 C CA . PRO A 1 73 ? -8.572 -6.741 23.779 1.00 85.44 73 PRO A CA 1
ATOM 504 C C . PRO A 1 73 ? -9.382 -6.480 22.500 1.00 85.44 73 PRO A C 1
ATOM 506 O O . PRO A 1 73 ? -10.296 -7.240 22.175 1.00 85.44 73 PRO A O 1
ATOM 509 N N . ALA A 1 74 ? -9.058 -5.402 21.782 1.00 86.38 74 ALA A N 1
ATOM 510 C CA . ALA A 1 74 ? -9.704 -5.116 20.506 1.00 86.38 74 ALA A CA 1
ATOM 511 C C . ALA A 1 74 ? -9.438 -6.266 19.513 1.00 86.38 74 ALA A C 1
ATOM 513 O O . ALA A 1 74 ? -8.348 -6.855 19.539 1.00 86.38 74 ALA A O 1
ATOM 514 N N . PRO A 1 75 ? -10.402 -6.593 18.638 1.00 88.56 75 PRO A N 1
ATOM 515 C CA . PRO A 1 75 ? -10.178 -7.550 17.568 1.00 88.56 75 PRO A CA 1
ATOM 516 C C . PRO A 1 75 ? -9.071 -7.070 16.623 1.00 88.56 75 PRO A C 1
ATOM 518 O O . PRO A 1 75 ? -8.694 -5.895 16.604 1.00 88.56 75 PRO A O 1
ATOM 521 N N . LEU A 1 76 ? -8.535 -7.995 15.827 1.00 89.56 76 LEU A N 1
ATOM 522 C CA . LEU A 1 76 ? -7.567 -7.640 14.795 1.00 89.56 76 LEU A CA 1
ATOM 523 C C . LEU A 1 76 ? -8.214 -6.708 13.771 1.00 89.56 76 LEU A C 1
ATOM 525 O O . LEU A 1 76 ? -9.386 -6.864 13.429 1.00 89.56 76 LEU A O 1
ATOM 529 N N . LEU A 1 77 ? -7.418 -5.766 13.277 1.00 89.38 77 LEU A N 1
ATOM 530 C CA . LEU A 1 77 ? -7.810 -4.878 12.199 1.00 89.38 77 LEU A CA 1
ATOM 531 C C . LEU A 1 77 ? -8.262 -5.696 10.968 1.00 89.38 77 LEU A C 1
ATOM 533 O O . LEU A 1 77 ? -7.572 -6.657 10.601 1.00 89.38 77 LEU A O 1
ATOM 537 N N . PRO A 1 78 ? -9.387 -5.342 10.318 1.00 89.44 78 PRO A N 1
ATOM 538 C CA . PRO A 1 78 ? -9.834 -6.004 9.098 1.00 89.44 78 PRO A CA 1
ATOM 539 C C . PRO A 1 78 ? -8.750 -5.977 8.014 1.00 89.44 78 PRO A C 1
ATOM 541 O O . PRO A 1 78 ? -8.044 -4.984 7.847 1.00 89.44 78 PRO A O 1
ATOM 544 N N . ARG A 1 79 ? -8.605 -7.079 7.266 1.00 85.81 79 ARG A N 1
ATOM 545 C CA . ARG A 1 79 ? -7.546 -7.217 6.246 1.00 85.81 79 ARG A CA 1
ATOM 546 C C . ARG A 1 79 ? -7.783 -6.360 5.001 1.00 85.81 79 ARG A C 1
ATOM 548 O O . ARG A 1 79 ? -6.856 -6.154 4.225 1.00 85.81 79 ARG A O 1
ATOM 555 N N . ASP A 1 80 ? -8.995 -5.847 4.833 1.00 85.19 80 ASP A N 1
ATOM 556 C CA . ASP A 1 80 ? -9.478 -5.244 3.589 1.00 85.19 80 ASP A CA 1
ATOM 557 C C . ASP A 1 80 ? -9.204 -3.731 3.525 1.00 85.19 80 ASP A C 1
ATOM 559 O O . ASP A 1 80 ? -9.922 -2.977 2.869 1.00 85.19 80 ASP A O 1
ATOM 563 N N . ILE A 1 81 ? -8.175 -3.261 4.235 1.00 87.38 81 ILE A N 1
ATOM 564 C CA . ILE A 1 81 ? -7.825 -1.842 4.284 1.00 87.38 81 ILE A CA 1
ATOM 565 C C . ILE A 1 81 ? -7.085 -1.456 3.014 1.00 87.38 81 ILE A C 1
ATOM 567 O O . ILE A 1 81 ? -5.968 -1.896 2.741 1.00 87.38 81 ILE A O 1
ATOM 571 N N . ALA A 1 82 ? -7.725 -0.583 2.252 1.00 90.88 82 ALA A N 1
ATOM 572 C CA . ALA A 1 82 ? -7.157 0.061 1.091 1.00 90.88 82 ALA A CA 1
ATOM 573 C C . ALA A 1 82 ? -6.482 1.385 1.479 1.00 90.88 82 ALA A C 1
ATOM 575 O O . ALA A 1 82 ? -6.750 1.984 2.525 1.00 90.88 82 ALA A O 1
ATOM 576 N N . ILE A 1 83 ? -5.642 1.889 0.570 1.00 90.12 83 ILE A N 1
ATOM 577 C CA . ILE A 1 83 ? -5.019 3.220 0.682 1.00 90.12 83 ILE A CA 1
ATOM 578 C C . ILE A 1 83 ? -6.086 4.313 0.864 1.00 90.12 83 ILE A C 1
ATOM 580 O O . ILE A 1 83 ? -5.850 5.291 1.560 1.00 90.12 83 ILE A O 1
ATOM 584 N N . GLU A 1 84 ? -7.258 4.124 0.259 1.00 92.75 84 GLU A N 1
ATOM 585 C CA . GLU A 1 84 ? -8.360 5.092 0.248 1.00 92.75 84 GLU A CA 1
ATOM 586 C C . GLU A 1 84 ? -9.402 4.848 1.348 1.00 92.75 84 GLU A C 1
ATOM 588 O O . GLU A 1 84 ? -10.413 5.546 1.399 1.00 92.75 84 GLU A O 1
ATOM 593 N N . THR A 1 85 ? -9.189 3.862 2.227 1.00 92.12 85 THR A N 1
ATOM 594 C CA . THR A 1 85 ? -10.129 3.585 3.317 1.00 92.12 85 THR A CA 1
ATOM 595 C C . THR A 1 85 ? -10.283 4.818 4.205 1.00 92.12 85 THR A C 1
ATOM 597 O O . THR A 1 85 ? -9.312 5.340 4.755 1.00 92.12 85 THR A O 1
ATOM 600 N N . SER A 1 86 ? -11.515 5.299 4.342 1.00 94.69 86 SER A N 1
ATOM 601 C CA . SER A 1 86 ? -11.803 6.480 5.149 1.00 94.69 86 SER A CA 1
ATOM 602 C C . SER A 1 86 ? -11.965 6.125 6.627 1.00 94.69 86 SER A C 1
ATOM 604 O O . SER A 1 86 ? -12.355 5.014 6.992 1.00 94.69 86 SER A O 1
ATOM 606 N N . GLU A 1 87 ? -11.767 7.113 7.501 1.00 94.06 87 GLU A N 1
ATOM 607 C CA . GLU A 1 87 ? -12.050 6.961 8.935 1.00 94.06 87 GLU A CA 1
ATOM 608 C C . GLU A 1 87 ? -13.526 6.623 9.195 1.00 94.06 87 GLU A C 1
ATOM 610 O O . GLU A 1 87 ? -13.842 5.873 10.112 1.00 94.06 87 GLU A O 1
ATOM 615 N N . THR A 1 88 ? -14.441 7.106 8.348 1.00 94.88 88 THR A N 1
ATOM 616 C CA . THR A 1 88 ? -15.869 6.777 8.445 1.00 94.88 88 THR A CA 1
ATOM 617 C C . THR A 1 88 ? -16.150 5.306 8.140 1.00 94.88 88 THR A C 1
ATOM 619 O O . THR A 1 88 ? -16.931 4.682 8.856 1.00 94.88 88 THR A O 1
ATOM 622 N N . GLN A 1 89 ? -15.496 4.722 7.130 1.00 94.62 89 GLN A N 1
ATOM 623 C CA . GLN A 1 89 ? -15.602 3.290 6.830 1.00 94.62 89 GLN A CA 1
ATOM 624 C C . GLN A 1 89 ? -15.051 2.445 7.981 1.00 94.62 89 GLN A C 1
ATOM 626 O O . GLN A 1 89 ? -15.683 1.464 8.379 1.00 94.62 89 GLN A O 1
ATOM 631 N N . LEU A 1 90 ? -13.922 2.864 8.561 1.00 94.69 90 LEU A N 1
ATOM 632 C CA . LEU A 1 90 ? -13.355 2.217 9.742 1.00 94.69 90 LEU A CA 1
ATOM 633 C C . LEU A 1 90 ? -14.314 2.288 10.940 1.00 94.69 90 LEU A C 1
ATOM 635 O O . LEU A 1 90 ? -14.512 1.284 11.618 1.00 94.69 90 LEU A O 1
ATOM 639 N N . GLY A 1 91 ? -14.943 3.442 11.177 1.00 94.19 91 GLY A N 1
ATOM 640 C CA . GLY A 1 91 ? -15.932 3.626 12.244 1.00 94.19 91 GLY A CA 1
ATOM 641 C C . GLY A 1 91 ? -17.141 2.701 12.094 1.00 94.19 91 GLY A C 1
ATOM 642 O O . GLY A 1 91 ? -17.562 2.065 13.056 1.00 94.19 91 GLY A O 1
ATOM 643 N N . VAL A 1 92 ? -17.658 2.532 10.873 1.00 95.56 92 VAL A N 1
ATOM 644 C CA . VAL A 1 92 ? -18.754 1.581 10.608 1.00 95.56 92 VAL A CA 1
ATOM 645 C C . VAL A 1 92 ? -18.333 0.145 10.928 1.00 95.56 92 VAL A C 1
ATOM 647 O O . VAL A 1 92 ? -19.082 -0.578 11.584 1.00 95.56 92 VAL A O 1
ATOM 650 N N . GLN A 1 93 ? -17.132 -0.270 10.520 1.00 94.69 93 GLN A N 1
ATOM 651 C CA . GLN A 1 93 ? -16.621 -1.610 10.829 1.00 94.69 93 GLN A CA 1
ATOM 652 C C . GLN A 1 93 ? -16.389 -1.804 12.332 1.00 94.69 93 GLN A C 1
ATOM 654 O O . GLN A 1 93 ? -16.749 -2.845 12.880 1.00 94.69 93 GLN A O 1
ATOM 659 N N . ALA A 1 94 ? -15.854 -0.792 13.017 1.00 94.62 94 ALA A N 1
ATOM 660 C CA . ALA A 1 94 ? -15.678 -0.815 14.465 1.00 94.62 94 ALA A CA 1
ATOM 661 C C . ALA A 1 94 ? -17.028 -0.925 15.189 1.00 94.62 94 ALA A C 1
ATOM 663 O O . ALA A 1 94 ? -17.133 -1.619 16.198 1.00 94.62 94 ALA A O 1
ATOM 664 N N . LEU A 1 95 ? -18.081 -0.290 14.660 1.00 95.75 95 LEU A N 1
ATOM 665 C CA . LEU A 1 95 ? -19.421 -0.344 15.242 1.00 95.75 95 LEU A CA 1
ATOM 666 C C . LEU A 1 95 ? -20.048 -1.729 15.076 1.00 95.75 95 LEU A C 1
ATOM 668 O O . LEU A 1 95 ? -20.689 -2.219 16.005 1.00 95.75 95 LEU A O 1
ATOM 672 N N . LEU A 1 96 ? -19.865 -2.359 13.914 1.00 95.06 96 LEU A N 1
ATOM 673 C CA . LEU A 1 96 ? -20.303 -3.736 13.678 1.00 95.06 96 LEU A CA 1
ATOM 674 C C . LEU A 1 96 ? -19.605 -4.696 14.649 1.00 95.06 96 LEU A C 1
ATOM 676 O O . LEU A 1 96 ? -20.288 -5.411 15.380 1.00 95.06 96 LEU A O 1
ATOM 680 N N . ALA A 1 97 ? -18.276 -4.612 14.761 1.00 93.94 97 ALA A N 1
ATOM 681 C CA . ALA A 1 97 ? -17.502 -5.424 15.698 1.00 93.94 97 ALA A CA 1
ATOM 682 C C . ALA A 1 97 ? -17.923 -5.192 17.162 1.00 93.94 97 ALA A C 1
ATOM 684 O O . ALA A 1 97 ? -18.098 -6.141 17.924 1.00 93.94 97 ALA A O 1
ATOM 685 N N . ALA A 1 98 ? -18.157 -3.937 17.559 1.00 93.88 98 ALA A N 1
ATOM 686 C CA . ALA A 1 98 ? -18.623 -3.608 18.904 1.00 93.88 98 ALA A CA 1
ATOM 687 C C . ALA A 1 98 ? -20.008 -4.196 19.206 1.00 93.88 98 ALA A C 1
ATOM 689 O O . ALA A 1 98 ? -20.242 -4.690 20.309 1.00 93.88 98 ALA A O 1
ATOM 690 N N . ARG A 1 99 ? -20.934 -4.160 18.239 1.00 95.12 99 ARG A N 1
ATOM 691 C CA . ARG A 1 99 ? -22.266 -4.767 18.384 1.00 95.12 99 ARG A CA 1
ATOM 692 C C . ARG A 1 99 ? -22.180 -6.280 18.527 1.00 95.12 99 ARG A C 1
ATOM 694 O O . ARG A 1 99 ? -22.871 -6.832 19.377 1.00 95.12 99 ARG A O 1
ATOM 701 N N . GLU A 1 100 ? -21.337 -6.928 17.731 1.00 93.44 100 GLU A N 1
ATOM 702 C CA . GLU A 1 100 ? -21.117 -8.375 17.794 1.00 93.44 100 GLU A CA 1
ATOM 703 C C . GLU A 1 100 ? -20.524 -8.797 19.144 1.00 93.44 100 GLU A C 1
ATOM 705 O O . GLU A 1 100 ? -21.013 -9.740 19.763 1.00 93.44 100 GLU A O 1
ATOM 710 N N . GLU A 1 101 ? -19.529 -8.070 19.657 1.00 91.81 101 GLU A N 1
ATOM 711 C CA . GLU A 1 101 ? -18.903 -8.394 20.944 1.00 91.81 101 GLU A CA 1
ATOM 712 C C . GLU A 1 101 ? -19.815 -8.133 22.147 1.00 91.81 101 GLU A C 1
ATOM 714 O O . GLU A 1 101 ? -19.760 -8.883 23.123 1.00 91.81 101 GLU A O 1
ATOM 719 N N . VAL A 1 102 ? -20.670 -7.106 22.091 1.00 90.25 102 VAL A N 1
ATOM 720 C CA . VAL A 1 102 ? -21.686 -6.870 23.130 1.00 90.25 102 VAL A CA 1
ATOM 721 C C . VAL A 1 102 ? -22.785 -7.932 23.063 1.00 90.25 102 VAL A C 1
ATOM 723 O O . VAL A 1 102 ? -23.179 -8.456 24.100 1.00 90.25 102 VAL A O 1
ATOM 726 N N . ALA A 1 103 ? -23.254 -8.300 21.867 1.00 91.19 103 ALA A N 1
ATOM 727 C CA . ALA A 1 103 ? -24.259 -9.353 21.700 1.00 91.19 103 ALA A CA 1
ATOM 728 C C . ALA A 1 103 ? -23.750 -10.734 22.151 1.00 91.19 103 ALA A C 1
ATOM 730 O O . ALA A 1 103 ? -24.536 -11.556 22.616 1.00 91.19 103 ALA A O 1
ATOM 731 N N . ALA A 1 104 ? -22.443 -10.977 22.036 1.00 89.00 104 ALA A N 1
ATOM 732 C CA . ALA A 1 104 ? -21.779 -12.194 22.493 1.00 89.00 104 ALA A CA 1
ATOM 733 C C . ALA A 1 104 ? -21.354 -12.165 23.979 1.00 89.00 104 ALA A C 1
ATOM 735 O O . ALA A 1 104 ? -20.665 -13.085 24.416 1.00 89.00 104 ALA A O 1
ATOM 736 N N . ASP A 1 105 ? -21.715 -11.123 24.740 1.00 86.19 105 ASP A N 1
ATOM 737 C CA . ASP A 1 105 ? -21.330 -10.914 26.151 1.00 86.19 105 ASP A CA 1
ATOM 738 C C . ASP A 1 105 ? -19.800 -10.887 26.395 1.00 86.19 105 ASP A C 1
ATOM 740 O O . ASP A 1 105 ? -19.294 -11.124 27.491 1.00 86.19 105 ASP A O 1
ATOM 744 N N . LEU A 1 106 ? -19.021 -10.567 25.354 1.00 83.69 106 LEU A N 1
ATOM 745 C CA . LEU A 1 106 ? -17.551 -10.488 25.395 1.00 83.69 106 LEU A CA 1
ATOM 746 C C . LEU A 1 106 ? -17.043 -9.104 25.816 1.00 83.69 106 LEU A C 1
ATOM 748 O O . LEU A 1 106 ? -15.882 -8.947 26.208 1.00 83.69 106 LEU A O 1
ATOM 752 N N . ALA A 1 107 ? -17.903 -8.092 25.716 1.00 78.94 107 ALA A N 1
ATOM 753 C CA . ALA A 1 107 ? -17.610 -6.718 26.108 1.00 78.94 107 ALA A CA 1
ATOM 754 C C . ALA A 1 107 ? -17.774 -6.474 27.626 1.00 78.94 107 ALA A C 1
ATOM 756 O O . ALA A 1 107 ? -17.537 -5.359 28.104 1.00 78.94 107 ALA A O 1
ATOM 757 N N . GLY A 1 108 ? -18.179 -7.493 28.393 1.00 83.31 108 GLY A N 1
ATOM 758 C CA . GLY A 1 108 ? -18.503 -7.362 29.811 1.00 83.31 108 GLY A CA 1
ATOM 759 C C . GLY A 1 108 ? -19.658 -6.379 30.026 1.00 83.31 108 GLY A C 1
ATOM 760 O O . GLY A 1 108 ? -20.685 -6.458 29.366 1.00 83.31 108 GLY A O 1
ATOM 761 N N . LYS A 1 109 ? -19.485 -5.404 30.929 1.00 84.38 109 LYS A N 1
ATOM 762 C CA . LYS A 1 109 ? -20.504 -4.371 31.226 1.00 84.38 109 LYS A CA 1
ATOM 763 C C . LYS A 1 109 ? -20.430 -3.132 30.319 1.00 84.38 109 LYS A C 1
ATOM 765 O O . LYS A 1 109 ? -21.074 -2.127 30.618 1.00 84.38 109 LYS A O 1
ATOM 770 N N . ALA A 1 110 ? -19.602 -3.152 29.275 1.00 86.06 110 ALA A N 1
ATOM 771 C CA . ALA A 1 110 ? -19.412 -1.994 28.408 1.00 86.06 110 ALA A CA 1
ATOM 772 C C . ALA A 1 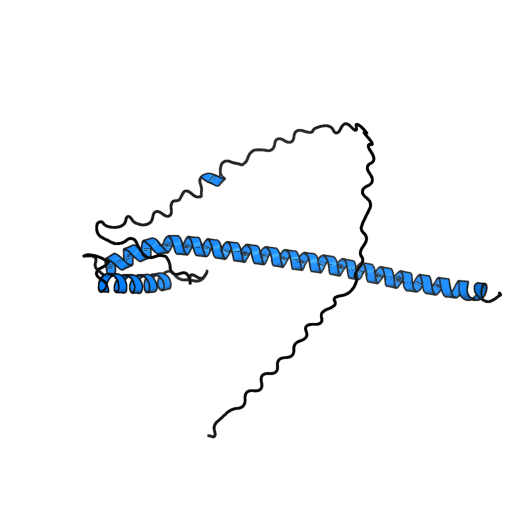110 ? -20.621 -1.771 27.493 1.00 86.06 110 ALA A C 1
ATOM 774 O O . ALA A 1 110 ? -21.207 -2.717 26.967 1.00 86.06 110 ALA A O 1
ATOM 775 N N . THR A 1 111 ? -20.970 -0.507 27.251 1.00 92.44 111 THR A N 1
ATOM 776 C CA . THR A 1 111 ? -21.973 -0.180 26.229 1.00 92.44 111 THR A CA 1
ATOM 777 C C . THR A 1 111 ? -21.392 -0.358 24.825 1.00 92.44 111 THR A C 1
ATOM 779 O O . THR A 1 111 ? -20.180 -0.267 24.622 1.00 92.44 111 THR A O 1
ATOM 782 N N . VAL A 1 112 ? -22.261 -0.538 23.821 1.00 93.44 112 VAL A N 1
ATOM 783 C CA . VAL A 1 112 ? -21.848 -0.593 22.403 1.00 93.44 112 VAL A CA 1
ATOM 784 C C . VAL A 1 112 ? -21.025 0.636 22.012 1.00 93.44 112 VAL A C 1
ATOM 786 O O . VAL A 1 112 ? -20.035 0.495 21.305 1.00 93.44 112 VAL A O 1
ATOM 789 N N . ALA A 1 113 ? -21.393 1.825 22.500 1.00 94.31 113 ALA A N 1
ATOM 790 C CA . ALA A 1 113 ? -20.666 3.064 22.223 1.00 94.31 113 ALA A CA 1
ATOM 791 C C . ALA A 1 113 ? -19.253 3.052 22.829 1.00 94.31 113 ALA A C 1
ATOM 793 O O . ALA A 1 113 ? -18.281 3.284 22.120 1.00 94.31 113 ALA A O 1
ATOM 794 N N . GLN A 1 114 ? -19.121 2.684 24.109 1.00 92.38 114 GLN A N 1
ATOM 795 C CA . GLN A 1 114 ? -17.812 2.579 24.768 1.00 92.38 114 GLN A CA 1
ATOM 796 C C . GLN A 1 114 ? -16.906 1.566 24.067 1.00 92.38 114 GLN A C 1
ATOM 798 O O . GLN A 1 114 ? -15.707 1.798 23.901 1.00 92.38 114 GLN A O 1
ATOM 803 N N . ARG A 1 115 ? -17.482 0.435 23.645 1.00 93.00 115 ARG A N 1
ATOM 804 C CA . ARG A 1 115 ? -16.730 -0.601 22.946 1.00 93.00 115 ARG A CA 1
ATOM 805 C C . ARG A 1 115 ? -16.329 -0.162 21.539 1.00 93.00 115 ARG A C 1
ATOM 807 O O . ARG A 1 115 ? -15.189 -0.390 21.148 1.00 93.00 115 ARG A O 1
ATOM 814 N N . HIS A 1 116 ? -17.230 0.500 20.817 1.00 94.81 116 HIS A N 1
ATOM 815 C CA . HIS A 1 116 ? -16.949 1.107 19.518 1.00 94.81 116 HIS A CA 1
ATOM 816 C C . HIS A 1 116 ? -15.765 2.069 19.602 1.00 94.81 116 HIS A C 1
ATOM 818 O O . HIS A 1 116 ? -14.813 1.908 18.843 1.00 94.81 116 HIS A O 1
ATOM 824 N N . ASP A 1 117 ? -15.787 3.011 20.545 1.00 93.44 117 ASP A N 1
ATOM 825 C CA . ASP A 1 117 ? -14.743 4.032 20.662 1.00 93.44 117 ASP A CA 1
ATOM 826 C C . ASP A 1 117 ? -13.384 3.393 20.964 1.00 93.44 117 ASP A C 1
ATOM 828 O O . ASP A 1 117 ? -12.368 3.740 20.358 1.00 93.44 117 ASP A O 1
ATOM 832 N N . PHE A 1 118 ? -13.368 2.386 21.840 1.00 92.56 118 PHE A N 1
ATOM 833 C CA . PHE A 1 118 ? -12.165 1.619 22.141 1.00 92.56 118 PHE A CA 1
ATOM 834 C C . PHE A 1 118 ? -11.600 0.897 20.906 1.00 92.56 118 PHE A C 1
ATOM 836 O O . PHE A 1 118 ? -10.402 1.004 20.624 1.00 92.56 118 PHE A O 1
ATOM 843 N N . ILE A 1 119 ? -12.444 0.188 20.147 1.00 93.44 119 ILE A N 1
ATOM 844 C CA . ILE A 1 119 ? -12.024 -0.512 18.923 1.00 93.44 119 ILE A CA 1
ATOM 845 C C . ILE A 1 119 ? -11.537 0.501 17.885 1.00 93.44 119 ILE A C 1
ATOM 847 O O . ILE A 1 119 ? -10.442 0.344 17.345 1.00 93.44 119 ILE A O 1
ATOM 851 N N . PHE A 1 120 ? -12.297 1.573 17.657 1.00 94.75 120 PHE A N 1
ATOM 852 C CA . PHE A 1 120 ? -11.976 2.616 16.687 1.00 94.75 120 PHE A CA 1
ATOM 853 C C . PHE A 1 120 ? -10.619 3.264 16.977 1.00 94.75 120 PHE A C 1
ATOM 855 O O . PHE A 1 120 ? -9.764 3.323 16.093 1.00 94.75 120 PHE A O 1
ATOM 862 N N . HIS A 1 121 ? -10.367 3.679 18.219 1.00 93.19 121 HIS A N 1
ATOM 863 C CA . HIS A 1 121 ? -9.089 4.283 18.599 1.00 93.19 121 HIS A CA 1
ATOM 864 C C . HIS A 1 121 ? -7.926 3.287 18.612 1.00 93.19 121 HIS A C 1
ATOM 866 O O . HIS A 1 121 ? -6.777 3.694 18.441 1.00 93.19 121 HIS A O 1
ATOM 872 N N . THR A 1 122 ? -8.201 1.990 18.753 1.00 92.75 122 THR A N 1
ATOM 873 C CA . THR A 1 122 ? -7.180 0.948 18.585 1.00 92.75 122 THR A CA 1
ATOM 874 C C . THR A 1 122 ? -6.831 0.730 17.114 1.00 92.75 122 THR A C 1
ATOM 876 O O . THR A 1 122 ? -5.660 0.557 16.770 1.00 92.75 122 THR A O 1
ATOM 879 N N . TRP A 1 123 ? -7.831 0.751 16.236 1.00 94.06 123 TRP A N 1
ATOM 880 C CA . TRP A 1 123 ? -7.685 0.467 14.812 1.00 94.06 123 TRP A CA 1
ATOM 881 C C . TRP A 1 123 ? -7.181 1.651 13.994 1.00 94.06 123 TRP A C 1
ATOM 883 O O . TRP A 1 123 ? -6.381 1.450 13.084 1.00 94.06 123 TRP A O 1
ATOM 893 N N . LEU A 1 124 ? -7.595 2.877 14.313 1.00 93.50 124 LEU A N 1
ATOM 894 C CA . LEU A 1 124 ? -7.238 4.085 13.566 1.00 93.50 124 LEU A CA 1
ATOM 895 C C . LEU A 1 124 ? -5.724 4.237 13.325 1.00 93.50 124 LEU A C 1
ATOM 897 O O . LEU A 1 124 ? -5.321 4.434 12.174 1.00 93.50 124 LEU A O 1
ATOM 901 N N . PRO A 1 125 ? -4.855 4.128 14.347 1.00 92.81 125 PRO A N 1
ATOM 902 C CA . PRO A 1 125 ? -3.425 4.278 14.125 1.00 92.81 125 PRO A CA 1
ATOM 903 C C . PRO A 1 125 ? -2.833 3.090 13.336 1.00 92.81 125 PRO A C 1
ATOM 905 O O . PRO A 1 125 ? -1.907 3.287 12.549 1.00 92.81 125 PRO A O 1
ATOM 908 N N . GLN A 1 126 ? -3.407 1.885 13.453 1.00 93.06 126 GLN A N 1
ATOM 909 C CA . GLN A 1 126 ? -3.001 0.713 12.665 1.00 93.06 126 GLN A CA 1
ATOM 910 C C . GLN A 1 126 ? -3.390 0.858 11.185 1.00 93.06 126 GLN A C 1
ATOM 912 O O . GLN A 1 126 ? -2.568 0.600 10.309 1.00 93.06 126 GLN A O 1
ATOM 917 N N . MET A 1 127 ? -4.605 1.339 10.901 1.00 93.94 127 MET A N 1
ATOM 918 C CA . MET A 1 127 ? -5.069 1.649 9.546 1.00 93.94 127 MET A CA 1
ATOM 919 C C . MET A 1 127 ? -4.144 2.671 8.881 1.00 93.94 127 MET A C 1
ATOM 921 O O . MET A 1 127 ? -3.697 2.449 7.760 1.00 93.94 127 MET A O 1
ATOM 925 N N . ARG A 1 128 ? -3.796 3.760 9.582 1.00 93.38 128 ARG A N 1
ATOM 926 C CA . ARG A 1 128 ? -2.881 4.789 9.056 1.00 93.38 128 ARG A CA 1
ATOM 927 C C . ARG A 1 128 ? -1.486 4.233 8.764 1.00 93.38 128 ARG A C 1
ATOM 929 O O . ARG A 1 128 ? -0.909 4.552 7.724 1.00 93.38 128 ARG A O 1
ATOM 936 N N . ALA A 1 129 ? -0.949 3.392 9.649 1.00 92.00 129 ALA A N 1
ATOM 937 C CA . ALA A 1 129 ? 0.334 2.727 9.422 1.00 92.00 129 ALA A CA 1
ATOM 938 C C . ALA A 1 129 ? 0.286 1.820 8.181 1.00 92.00 129 ALA A C 1
ATOM 940 O O . ALA A 1 129 ? 1.207 1.830 7.359 1.00 92.00 129 ALA A O 1
ATOM 941 N N . GLU A 1 130 ? -0.812 1.087 8.004 1.00 91.50 130 GLU A N 1
ATOM 942 C CA . GLU A 1 130 ? -0.989 0.193 6.867 1.00 91.50 130 GLU A CA 1
ATOM 943 C C . GLU A 1 130 ? -1.179 0.954 5.549 1.00 91.50 130 GLU A C 1
ATOM 945 O O . GLU A 1 130 ? -0.543 0.630 4.546 1.00 91.50 130 GLU A O 1
ATOM 950 N N . GLN A 1 131 ? -1.946 2.042 5.556 1.00 93.81 131 GLN A N 1
ATOM 951 C CA . GLN A 1 131 ? -2.076 2.942 4.409 1.00 93.81 131 GLN A CA 1
ATOM 952 C C . GLN A 1 131 ? -0.732 3.549 4.004 1.00 93.81 131 GLN A C 1
ATOM 954 O O . GLN A 1 131 ? -0.399 3.564 2.818 1.00 93.81 131 GLN A O 1
ATOM 959 N N . ALA A 1 132 ? 0.082 3.983 4.971 1.00 93.31 132 ALA A N 1
ATOM 960 C CA . ALA A 1 132 ? 1.430 4.479 4.702 1.00 93.31 132 ALA A CA 1
ATOM 961 C C . ALA A 1 132 ? 2.330 3.389 4.091 1.00 93.31 132 ALA A C 1
ATOM 963 O O . ALA A 1 132 ? 3.085 3.654 3.148 1.00 93.31 132 ALA A O 1
ATOM 964 N N . ARG A 1 133 ? 2.226 2.144 4.575 1.00 94.06 133 ARG A N 1
ATOM 965 C CA . ARG A 1 133 ? 2.943 0.987 4.014 1.00 94.06 133 ARG A CA 1
ATOM 966 C C . ARG A 1 133 ? 2.527 0.718 2.568 1.00 94.06 133 ARG A C 1
ATOM 968 O O . ARG A 1 133 ? 3.393 0.545 1.707 1.00 94.06 133 ARG A O 1
ATOM 975 N N . LEU A 1 134 ? 1.226 0.703 2.290 1.00 94.25 134 LEU A N 1
ATOM 976 C CA . LEU A 1 134 ? 0.678 0.478 0.953 1.00 94.25 134 LEU A CA 1
ATOM 977 C C . LEU A 1 134 ? 1.045 1.612 -0.015 1.00 94.25 134 LEU A C 1
ATOM 979 O O . LEU A 1 134 ? 1.448 1.334 -1.146 1.00 94.25 134 LEU A O 1
ATOM 983 N N . ALA A 1 135 ? 0.993 2.869 0.431 1.00 94.62 135 ALA A N 1
ATOM 984 C CA . ALA A 1 135 ? 1.433 4.023 -0.351 1.00 94.62 135 ALA A CA 1
ATOM 985 C C . ALA A 1 135 ? 2.915 3.903 -0.734 1.00 94.62 135 ALA A C 1
ATOM 987 O O . ALA A 1 135 ? 3.264 4.004 -1.908 1.00 94.62 135 ALA A O 1
ATOM 988 N N . LYS A 1 136 ? 3.781 3.548 0.223 1.00 95.12 136 LYS A N 1
ATOM 989 C CA . LYS A 1 136 ? 5.206 3.315 -0.042 1.00 95.12 136 LYS A CA 1
ATOM 990 C C . LYS A 1 136 ? 5.439 2.202 -1.068 1.00 95.12 136 LYS A C 1
ATOM 992 O O . LYS A 1 136 ? 6.313 2.333 -1.922 1.00 95.12 136 LYS A O 1
ATOM 997 N N . LEU A 1 137 ? 4.676 1.109 -1.002 1.00 95.38 137 LEU A N 1
ATOM 998 C CA . LEU A 1 137 ? 4.762 0.025 -1.987 1.00 95.38 137 LEU A CA 1
ATOM 999 C C . LEU A 1 137 ? 4.316 0.479 -3.380 1.00 95.38 137 LEU A C 1
ATOM 1001 O O . LEU A 1 137 ? 4.946 0.105 -4.369 1.00 95.38 137 LEU A O 1
ATOM 1005 N N . ARG A 1 138 ? 3.256 1.289 -3.467 1.00 96.12 138 ARG A N 1
ATOM 1006 C CA . ARG A 1 138 ? 2.806 1.891 -4.728 1.00 96.12 138 ARG A CA 1
ATOM 1007 C C . ARG A 1 138 ? 3.903 2.767 -5.328 1.00 96.12 138 ARG A C 1
ATOM 1009 O O . ARG A 1 138 ? 4.263 2.571 -6.485 1.00 96.12 138 ARG A O 1
ATOM 1016 N N . ASP A 1 139 ? 4.488 3.655 -4.535 1.00 95.88 139 ASP A N 1
ATOM 1017 C CA . ASP A 1 139 ? 5.522 4.581 -5.003 1.00 95.88 139 ASP A CA 1
ATOM 1018 C C . ASP A 1 139 ? 6.791 3.835 -5.455 1.00 95.88 139 ASP A C 1
ATOM 1020 O O . ASP A 1 139 ? 7.399 4.177 -6.469 1.00 95.88 139 ASP A O 1
ATOM 1024 N N . GLN A 1 140 ? 7.160 2.748 -4.767 1.00 96.06 140 GLN A N 1
ATOM 1025 C CA . GLN A 1 140 ? 8.259 1.869 -5.184 1.00 96.06 140 GLN A CA 1
ATOM 1026 C C . GLN A 1 140 ? 8.001 1.193 -6.535 1.00 96.06 140 GLN A C 1
ATOM 1028 O O . GLN A 1 140 ? 8.926 1.064 -7.342 1.00 96.06 140 GLN A O 1
ATOM 1033 N N . ARG A 1 141 ? 6.763 0.752 -6.788 1.00 95.50 141 ARG A N 1
ATOM 1034 C CA . ARG A 1 141 ? 6.379 0.143 -8.070 1.00 95.50 141 ARG A CA 1
ATOM 1035 C C . ARG A 1 141 ? 6.433 1.169 -9.196 1.00 95.50 141 ARG A C 1
ATOM 1037 O O . ARG A 1 141 ? 7.111 0.915 -10.187 1.00 95.50 141 ARG A O 1
ATOM 1044 N N . LEU A 1 142 ? 5.851 2.349 -8.984 1.00 96.00 142 LEU A N 1
ATOM 1045 C CA . LEU A 1 142 ? 5.887 3.446 -9.955 1.00 96.00 142 LEU A CA 1
ATOM 1046 C C . LEU A 1 142 ? 7.325 3.858 -10.294 1.00 96.00 142 LEU A C 1
ATOM 1048 O O . LEU A 1 142 ? 7.676 3.991 -11.465 1.00 96.00 142 LEU A O 1
ATOM 1052 N N . ALA A 1 143 ? 8.198 3.982 -9.291 1.00 95.62 143 ALA A N 1
ATOM 1053 C CA . ALA A 1 143 ? 9.606 4.300 -9.518 1.00 95.62 143 ALA A CA 1
ATOM 1054 C C . ALA A 1 143 ? 10.334 3.211 -10.325 1.00 95.62 143 ALA A C 1
ATOM 1056 O O . ALA A 1 143 ? 11.182 3.519 -11.165 1.00 95.62 143 ALA A O 1
ATOM 1057 N N . ARG A 1 144 ? 10.022 1.929 -10.090 1.00 95.38 144 ARG A N 1
ATOM 1058 C CA . ARG A 1 144 ? 10.589 0.819 -10.869 1.00 95.38 144 ARG A CA 1
ATOM 1059 C C . ARG A 1 144 ? 10.107 0.856 -12.317 1.00 95.38 144 ARG A C 1
ATOM 1061 O O . ARG A 1 144 ? 10.923 0.706 -13.220 1.00 95.38 144 ARG A O 1
ATOM 1068 N N . GLU A 1 145 ? 8.816 1.064 -12.533 1.00 95.06 145 GLU A N 1
ATOM 1069 C CA . GLU A 1 145 ? 8.214 1.158 -13.865 1.00 95.06 145 GLU A CA 1
ATOM 1070 C C . GLU A 1 145 ? 8.820 2.310 -14.670 1.00 95.06 145 GLU A C 1
ATOM 1072 O O . GLU A 1 145 ? 9.270 2.096 -15.793 1.00 95.06 145 GLU A O 1
ATOM 1077 N N . GLN A 1 146 ? 8.965 3.493 -14.069 1.00 96.00 146 GLN A N 1
ATOM 1078 C CA . GLN A 1 146 ? 9.606 4.641 -14.716 1.00 96.00 146 GLN A CA 1
ATOM 1079 C C . GLN A 1 146 ? 11.050 4.349 -15.135 1.00 96.00 146 GLN A C 1
ATOM 1081 O O . GLN A 1 146 ? 11.449 4.699 -16.245 1.00 96.00 146 GLN A O 1
ATOM 1086 N N . ARG A 1 147 ? 11.831 3.662 -14.290 1.00 94.56 147 ARG A N 1
ATOM 1087 C CA . ARG A 1 147 ? 13.200 3.250 -14.645 1.00 94.56 147 ARG A CA 1
ATOM 1088 C C . ARG A 1 147 ? 13.219 2.271 -15.815 1.00 94.56 147 ARG A C 1
ATOM 1090 O O . ARG A 1 147 ? 14.078 2.396 -16.680 1.00 94.56 147 ARG A O 1
ATOM 1097 N N . MET A 1 148 ? 12.288 1.315 -15.856 1.00 94.31 148 MET A N 1
ATOM 1098 C CA . MET A 1 148 ? 12.192 0.361 -16.968 1.00 94.31 148 MET A CA 1
ATOM 1099 C C . MET A 1 148 ? 11.804 1.059 -18.274 1.00 94.31 148 MET A C 1
ATOM 1101 O O . MET A 1 148 ? 12.402 0.777 -19.307 1.00 94.31 148 MET A O 1
ATOM 1105 N N . VAL A 1 149 ? 10.870 2.013 -18.223 1.00 95.75 149 VAL A N 1
ATOM 1106 C CA . VAL A 1 149 ? 10.477 2.815 -19.391 1.00 95.75 149 VAL A CA 1
ATOM 1107 C C . VAL A 1 149 ? 11.645 3.666 -19.894 1.00 95.75 149 VAL A C 1
ATOM 1109 O O . VAL A 1 149 ? 11.926 3.667 -21.089 1.00 95.75 149 VAL A O 1
ATOM 1112 N N . GLN A 1 150 ? 12.372 4.345 -19.002 1.00 95.25 150 GLN A N 1
ATOM 1113 C CA . GLN A 1 150 ? 13.541 5.149 -19.380 1.00 95.25 150 GLN A CA 1
ATOM 1114 C C . GLN A 1 150 ? 14.666 4.294 -19.973 1.00 95.25 150 GLN A C 1
ATOM 1116 O O . GLN A 1 150 ? 15.259 4.675 -20.979 1.00 95.25 150 GLN A O 1
ATOM 1121 N N . ALA A 1 151 ? 14.941 3.126 -19.385 1.00 94.38 151 ALA A N 1
ATOM 1122 C CA . ALA A 1 151 ? 15.929 2.192 -19.916 1.00 94.38 151 ALA A CA 1
ATOM 1123 C C . ALA A 1 151 ? 15.520 1.660 -21.298 1.00 94.38 151 ALA A C 1
ATOM 1125 O O . ALA A 1 151 ? 16.350 1.625 -22.204 1.00 94.38 151 ALA A O 1
ATOM 1126 N N . GLY A 1 152 ? 14.242 1.310 -21.480 1.00 94.50 152 GLY A N 1
ATOM 1127 C CA . GLY A 1 152 ? 13.703 0.891 -22.774 1.00 94.50 152 GLY A CA 1
ATOM 1128 C C . GLY A 1 152 ? 13.820 1.982 -23.839 1.00 94.50 152 GLY A C 1
ATOM 1129 O O . GLY A 1 152 ? 14.259 1.703 -24.950 1.00 94.50 152 GLY A O 1
ATOM 1130 N N . ALA A 1 153 ? 13.515 3.236 -23.492 1.00 95.12 153 ALA A N 1
ATOM 1131 C CA . ALA A 1 153 ? 13.663 4.370 -24.404 1.00 95.12 153 ALA A CA 1
ATOM 1132 C C . ALA A 1 153 ? 15.131 4.628 -24.788 1.00 95.12 153 ALA A C 1
ATOM 1134 O O . ALA A 1 153 ? 15.430 4.871 -25.955 1.00 95.12 153 ALA A O 1
ATOM 1135 N N . ALA A 1 154 ? 16.054 4.538 -23.825 1.00 92.94 154 ALA A N 1
ATOM 1136 C CA . ALA A 1 154 ? 17.483 4.694 -24.087 1.00 92.94 154 ALA A CA 1
ATOM 1137 C C . ALA A 1 154 ? 18.026 3.584 -24.999 1.00 92.94 154 ALA A C 1
ATOM 1139 O O . ALA A 1 154 ? 18.828 3.865 -25.888 1.00 92.94 154 ALA A O 1
ATOM 1140 N N . GLN A 1 155 ? 17.579 2.340 -24.801 1.00 95.62 155 GLN A N 1
ATOM 1141 C CA . GLN A 1 155 ? 17.966 1.220 -25.656 1.00 95.62 155 GLN A CA 1
ATOM 1142 C C . GLN A 1 155 ? 17.419 1.390 -27.076 1.00 95.62 155 GLN A C 1
ATOM 1144 O O . GLN A 1 155 ? 18.190 1.314 -28.023 1.00 95.62 155 GLN A O 1
ATOM 1149 N N . ALA A 1 156 ? 16.134 1.724 -27.220 1.00 94.25 156 ALA A N 1
ATOM 1150 C CA . ALA A 1 156 ? 15.528 1.964 -28.527 1.00 94.25 156 ALA A CA 1
ATOM 1151 C C . ALA A 1 156 ? 16.243 3.086 -29.304 1.00 94.25 156 ALA A C 1
ATOM 1153 O O . ALA A 1 156 ? 16.431 2.973 -30.511 1.00 94.25 156 ALA A O 1
ATOM 1154 N N . GLY A 1 157 ? 16.693 4.146 -28.619 1.00 94.62 157 GLY A N 1
ATOM 1155 C CA . GLY A 1 157 ? 17.512 5.194 -29.237 1.00 94.62 157 GLY A CA 1
ATOM 1156 C C . GLY A 1 157 ? 18.830 4.661 -29.810 1.00 94.62 157 GLY A C 1
ATOM 1157 O O . GLY A 1 157 ? 19.167 4.969 -30.949 1.00 94.62 157 GLY A O 1
ATOM 1158 N N . ARG A 1 158 ? 19.537 3.808 -29.058 1.00 94.75 158 ARG A N 1
ATOM 1159 C CA . ARG A 1 158 ? 20.787 3.176 -29.517 1.00 94.75 158 ARG A CA 1
ATOM 1160 C C . ARG A 1 158 ? 20.561 2.197 -30.661 1.00 94.75 158 ARG A C 1
ATOM 1162 O O . ARG A 1 158 ? 21.360 2.169 -31.588 1.00 94.75 158 ARG A O 1
ATOM 1169 N N . ASP A 1 159 ? 19.484 1.420 -30.612 1.00 94.88 159 ASP A N 1
ATOM 1170 C CA . ASP A 1 159 ? 19.149 0.469 -31.673 1.00 94.88 159 ASP A CA 1
ATOM 1171 C C . ASP A 1 159 ? 18.849 1.213 -32.988 1.00 94.88 159 ASP A C 1
ATOM 1173 O O . ASP A 1 159 ? 19.321 0.810 -34.049 1.00 94.88 159 ASP A O 1
ATOM 1177 N N . CYS A 1 160 ? 18.161 2.361 -32.923 1.00 93.06 160 CYS A N 1
ATOM 1178 C CA . CYS A 1 160 ? 17.963 3.240 -34.080 1.00 93.06 160 CYS A CA 1
ATOM 1179 C C . CYS A 1 160 ? 19.285 3.797 -34.635 1.00 93.06 160 CYS A C 1
ATOM 1181 O O . CYS A 1 160 ? 19.455 3.877 -35.852 1.00 93.06 160 CYS A O 1
ATOM 1183 N N . GLU A 1 161 ? 20.218 4.194 -33.766 1.00 94.25 161 GLU A N 1
ATOM 1184 C CA . GLU A 1 161 ? 21.545 4.665 -34.185 1.00 94.25 161 GLU A CA 1
ATOM 1185 C C . GLU A 1 161 ? 22.357 3.550 -34.853 1.00 94.25 161 GLU A C 1
ATOM 1187 O O . GLU A 1 161 ? 22.961 3.784 -35.901 1.00 94.25 161 GLU A O 1
ATOM 1192 N N . LEU A 1 162 ? 22.339 2.340 -34.286 1.00 96.31 162 LEU A N 1
ATOM 1193 C CA . LEU A 1 162 ? 23.001 1.167 -34.859 1.00 96.31 162 LEU A CA 1
ATOM 1194 C C . LEU A 1 162 ? 22.427 0.827 -36.233 1.00 96.31 162 LEU A C 1
ATOM 1196 O O . LEU A 1 162 ? 23.198 0.723 -37.184 1.00 96.31 162 LEU A O 1
ATOM 1200 N N . GLN A 1 163 ? 21.100 0.765 -36.366 1.00 95.25 163 GLN A N 1
ATOM 1201 C CA . GLN A 1 163 ? 20.448 0.513 -37.651 1.00 95.25 163 GLN A CA 1
ATOM 1202 C C . GLN A 1 163 ? 20.851 1.561 -38.697 1.00 95.25 163 GLN A C 1
ATOM 1204 O O . GLN A 1 163 ? 21.212 1.217 -39.818 1.00 95.25 163 GLN A O 1
ATOM 1209 N N . ALA A 1 164 ? 20.875 2.846 -38.328 1.00 94.38 164 ALA A N 1
ATOM 1210 C CA . ALA A 1 164 ? 21.276 3.910 -39.246 1.00 94.38 164 ALA A CA 1
ATOM 1211 C C . ALA A 1 164 ? 22.746 3.797 -39.693 1.00 94.38 164 ALA A C 1
ATOM 1213 O O . ALA A 1 164 ? 23.093 4.218 -40.799 1.00 94.38 164 ALA A O 1
ATOM 1214 N N . VAL A 1 165 ? 23.626 3.267 -38.841 1.00 95.12 165 VAL A N 1
ATOM 1215 C CA . VAL A 1 165 ? 25.031 3.000 -39.177 1.00 95.12 165 VAL A CA 1
ATOM 1216 C C . VAL A 1 165 ? 25.154 1.761 -40.068 1.00 95.12 165 VAL A C 1
ATOM 1218 O O . VAL A 1 165 ? 25.880 1.806 -41.062 1.00 95.12 165 VAL A O 1
ATOM 1221 N N . GLU A 1 166 ? 24.429 0.688 -39.762 1.00 94.94 166 GLU A N 1
ATOM 1222 C CA . GLU A 1 166 ? 24.373 -0.528 -40.582 1.00 94.94 166 GLU A CA 1
ATOM 1223 C C . GLU A 1 166 ? 23.868 -0.229 -41.996 1.00 94.94 166 GLU A C 1
ATOM 1225 O O . GLU A 1 166 ? 24.496 -0.645 -42.972 1.00 94.94 166 GLU A O 1
ATOM 1230 N N . ASP A 1 167 ? 22.815 0.580 -42.118 1.00 94.69 167 ASP A N 1
ATOM 1231 C CA . ASP A 1 167 ? 22.263 1.007 -43.404 1.00 94.69 167 ASP A CA 1
ATOM 1232 C C . ASP A 1 167 ? 23.299 1.790 -44.234 1.00 94.69 167 ASP A C 1
ATOM 1234 O O . ASP A 1 167 ? 23.403 1.605 -45.449 1.00 94.69 167 ASP A O 1
ATOM 1238 N N . ARG A 1 168 ? 24.120 2.639 -43.594 1.00 93.31 168 ARG A N 1
ATOM 1239 C CA . ARG A 1 168 ? 25.215 3.360 -44.274 1.00 93.31 168 ARG A CA 1
ATOM 1240 C C . ARG A 1 168 ? 26.291 2.404 -44.776 1.00 93.31 168 ARG A C 1
ATOM 1242 O O . ARG A 1 168 ? 26.681 2.490 -45.941 1.00 93.31 168 ARG A O 1
ATOM 1249 N N . TYR A 1 169 ? 26.744 1.482 -43.927 1.00 94.75 169 TYR A N 1
ATOM 1250 C CA . TYR A 1 169 ? 27.766 0.510 -44.314 1.00 94.75 169 TYR A CA 1
ATOM 1251 C C . TYR A 1 169 ? 27.273 -0.447 -45.399 1.00 94.75 169 TYR A C 1
ATOM 1253 O O . TYR A 1 169 ? 28.048 -0.792 -46.287 1.00 94.75 169 TYR A O 1
ATOM 1261 N N . ALA A 1 170 ? 25.997 -0.839 -45.391 1.00 94.12 170 ALA A N 1
ATOM 1262 C CA . ALA A 1 170 ? 25.421 -1.673 -46.442 1.00 94.12 170 ALA A CA 1
ATOM 1263 C C . ALA A 1 170 ? 25.557 -1.015 -47.828 1.00 94.12 170 ALA A C 1
ATOM 1265 O O . ALA A 1 170 ? 25.996 -1.660 -48.782 1.00 94.12 170 ALA A O 1
ATOM 1266 N N . VAL A 1 171 ? 25.277 0.290 -47.927 1.00 92.06 171 VAL A N 1
ATOM 1267 C CA . VAL A 1 171 ? 25.437 1.060 -49.173 1.00 92.06 171 VAL A CA 1
ATOM 1268 C C . VAL A 1 171 ? 26.902 1.127 -49.615 1.00 92.06 171 VAL A C 1
ATOM 1270 O O . VAL A 1 171 ? 27.199 0.986 -50.805 1.00 92.06 171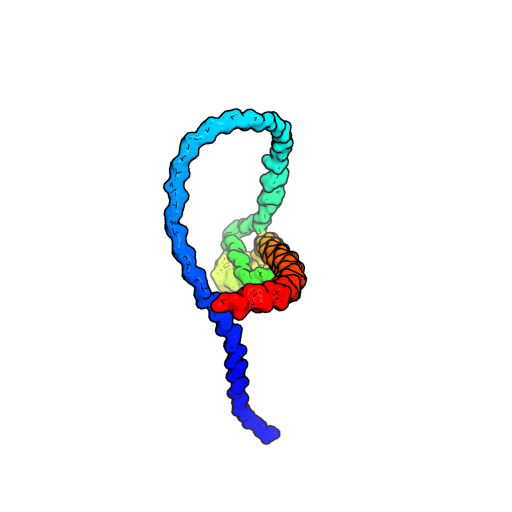 VAL A O 1
ATOM 1273 N N . GLU A 1 172 ? 27.830 1.338 -48.681 1.00 90.94 172 GLU A N 1
ATOM 1274 C CA . GLU A 1 172 ? 29.267 1.378 -48.977 1.00 90.94 172 GLU A CA 1
ATOM 1275 C C . GLU A 1 172 ? 29.791 0.018 -49.445 1.00 90.94 172 GLU A C 1
ATOM 1277 O O . GLU A 1 172 ? 30.472 -0.057 -50.470 1.00 90.94 172 GLU A O 1
ATOM 1282 N N . ILE A 1 173 ? 29.414 -1.063 -48.760 1.00 90.50 173 ILE A N 1
ATOM 1283 C CA . ILE A 1 173 ? 29.774 -2.436 -49.129 1.00 90.50 173 ILE A CA 1
ATOM 1284 C C . ILE A 1 173 ? 29.252 -2.763 -50.528 1.00 90.50 173 ILE A C 1
ATOM 1286 O O . ILE A 1 173 ? 30.003 -3.290 -51.348 1.00 90.50 173 ILE A O 1
ATOM 1290 N N . ASP A 1 174 ? 28.001 -2.426 -50.842 1.00 90.69 174 ASP A N 1
ATOM 1291 C CA . ASP A 1 174 ? 27.435 -2.654 -52.173 1.00 90.69 174 ASP A CA 1
ATOM 1292 C C . ASP A 1 174 ? 28.160 -1.848 -53.253 1.00 90.69 174 ASP A C 1
ATOM 1294 O O . ASP A 1 174 ? 28.401 -2.348 -54.360 1.00 90.69 174 ASP A O 1
ATOM 1298 N N . ARG A 1 175 ? 28.552 -0.609 -52.943 1.00 89.81 175 ARG A N 1
ATOM 1299 C CA . ARG A 1 175 ? 29.348 0.223 -53.849 1.00 89.81 175 ARG A CA 1
ATOM 1300 C C . ARG A 1 175 ? 30.720 -0.392 -54.113 1.00 89.81 175 ARG A C 1
ATOM 1302 O O . ARG A 1 175 ? 31.132 -0.432 -55.271 1.00 89.81 175 ARG A O 1
ATOM 1309 N N . GLU A 1 176 ? 31.413 -0.871 -53.085 1.00 86.19 176 GLU A N 1
ATOM 1310 C CA . GLU A 1 176 ? 32.720 -1.521 -53.238 1.00 86.19 176 GLU A CA 1
ATOM 1311 C C . GLU A 1 176 ? 32.604 -2.867 -53.962 1.00 86.19 176 GLU A C 1
ATOM 1313 O O . GLU A 1 176 ? 33.373 -3.133 -54.885 1.00 86.19 176 GLU A O 1
ATOM 1318 N N . ARG A 1 177 ? 31.580 -3.676 -53.659 1.00 85.00 177 ARG A N 1
ATOM 1319 C CA . ARG A 1 177 ? 31.288 -4.921 -54.391 1.00 85.00 177 ARG A CA 1
ATOM 1320 C C . ARG A 1 177 ? 31.103 -4.670 -55.883 1.00 85.00 177 ARG A C 1
ATOM 1322 O O . ARG A 1 177 ? 31.672 -5.384 -56.699 1.00 85.00 177 ARG A O 1
ATOM 1329 N N . ARG A 1 178 ? 30.365 -3.629 -56.277 1.00 83.44 178 ARG A N 1
ATOM 1330 C CA . ARG A 1 178 ? 30.201 -3.281 -57.702 1.00 83.44 178 ARG A CA 1
ATOM 1331 C C . ARG A 1 178 ? 31.526 -2.951 -58.395 1.00 83.44 178 ARG A C 1
ATOM 1333 O O . ARG A 1 178 ? 31.637 -3.201 -59.591 1.00 83.44 178 ARG A O 1
ATOM 1340 N N . LYS A 1 179 ? 32.515 -2.418 -57.672 1.00 82.12 179 LYS A N 1
ATOM 1341 C CA . LYS A 1 179 ? 33.855 -2.151 -58.216 1.00 82.12 179 LYS A CA 1
ATOM 1342 C C . LYS A 1 179 ? 34.708 -3.416 -58.339 1.00 82.12 179 LYS A C 1
ATOM 1344 O O . LYS A 1 179 ? 35.526 -3.483 -59.246 1.00 82.12 179 LYS A O 1
ATOM 1349 N N . THR A 1 180 ? 34.538 -4.395 -57.449 1.00 71.62 180 THR A N 1
ATOM 1350 C CA . THR A 1 180 ? 35.365 -5.618 -57.402 1.00 71.62 180 THR A CA 1
ATOM 1351 C C . THR A 1 180 ? 34.789 -6.794 -58.193 1.00 71.62 180 THR A C 1
ATOM 1353 O O . THR A 1 180 ? 35.543 -7.654 -58.638 1.00 71.62 180 THR A O 1
ATOM 1356 N N . VAL A 1 181 ? 33.476 -6.818 -58.445 1.00 65.81 181 VAL A N 1
ATOM 1357 C CA . VAL A 1 181 ? 32.793 -7.835 -59.272 1.00 65.81 181 VAL A CA 1
ATOM 1358 C C . VAL A 1 181 ? 33.397 -8.030 -60.676 1.00 65.81 181 VAL A C 1
ATOM 1360 O O . VAL A 1 181 ? 33.424 -9.176 -61.120 1.00 65.81 181 VAL A O 1
ATOM 1363 N N . PRO A 1 182 ? 33.878 -6.997 -61.396 1.00 62.81 182 PRO A N 1
ATOM 1364 C CA . PRO A 1 182 ? 34.529 -7.186 -62.694 1.00 62.81 182 PRO A CA 1
ATOM 1365 C C . PRO A 1 182 ? 35.889 -7.892 -62.604 1.00 62.81 182 PRO A C 1
ATOM 1367 O O . PRO A 1 182 ? 36.261 -8.579 -63.537 1.00 62.81 182 PRO A O 1
ATOM 1370 N N . ILE A 1 183 ? 36.613 -7.751 -61.488 1.00 58.72 183 ILE A N 1
ATOM 1371 C CA . ILE A 1 183 ? 37.978 -8.286 -61.316 1.00 58.72 183 ILE A CA 1
ATOM 1372 C C . ILE A 1 183 ? 37.949 -9.784 -60.968 1.00 58.72 183 ILE A C 1
ATOM 1374 O O . ILE A 1 183 ? 38.855 -10.527 -61.314 1.00 58.72 183 ILE A O 1
ATOM 1378 N N . LEU A 1 184 ? 36.892 -10.238 -60.290 1.00 58.62 184 LEU A N 1
ATOM 1379 C CA . LEU A 1 184 ? 36.733 -11.620 -59.819 1.00 58.62 184 LEU A CA 1
ATOM 1380 C C . LEU A 1 184 ? 36.067 -12.559 -60.846 1.00 58.62 184 LEU A C 1
ATOM 1382 O O . LEU A 1 184 ? 35.787 -13.707 -60.518 1.00 58.62 184 LEU A O 1
ATOM 1386 N N . LYS A 1 185 ? 35.743 -12.071 -62.050 1.00 56.12 185 LYS A N 1
ATOM 1387 C CA . LYS A 1 185 ? 35.085 -12.842 -63.126 1.00 56.12 185 LYS A CA 1
ATOM 1388 C C . LYS A 1 185 ? 36.019 -13.220 -64.284 1.00 56.12 185 LYS A C 1
ATOM 1390 O O . LYS A 1 185 ? 35.546 -13.828 -65.238 1.00 56.12 185 LYS A O 1
ATOM 1395 N N . ASP A 1 186 ? 37.296 -12.857 -64.185 1.00 51.19 186 ASP A N 1
ATOM 1396 C CA . ASP A 1 186 ? 38.330 -13.123 -65.194 1.00 51.19 186 ASP A CA 1
ATOM 1397 C C . ASP A 1 186 ? 39.209 -14.355 -64.851 1.00 51.19 186 ASP A C 1
ATOM 1399 O O . ASP A 1 186 ? 40.284 -14.526 -65.425 1.00 51.19 186 ASP A O 1
ATOM 1403 N N . GLU A 1 187 ? 38.746 -15.230 -63.947 1.00 45.25 187 GLU A N 1
ATOM 1404 C CA . GLU A 1 187 ? 39.242 -16.612 -63.764 1.00 45.25 187 GLU A CA 1
ATOM 1405 C C . GLU A 1 187 ? 38.236 -17.624 -64.331 1.00 45.25 187 GLU A C 1
ATOM 1407 O O . GLU A 1 187 ? 38.687 -18.611 -64.960 1.00 45.25 187 GLU A O 1
#

Foldseek 3Di:
DDDDDDDDDDDDDDDDDDDDDDDDDDDDDDDDDDDDDDDDDDDDDPPPPPPDPPPPPVPPPLPQPPAPPQADQADDADPPQDLPDDLVNLLVVLLVSLVVCVVVCRGPPDDSVRSSVSNSSRRVVVSVVVSVVVVVVVVVVVVVVVVVVVVVVVVVVVVVVVVVVVVVVVVVVVVVCVVCVVVVPPD

Sequence (187 aa):
MPRRLATAFVIALAAASFAGCTGSSARRQADDDGQVVGAVPNSRVPTASSTSARRQADAAALTAPAVPAGQRPAPLLPRDIAIETSETQLGVQALLAAREEVAADLAGKATVAQRHDFIFHTWLPQMRAEQARLAKLRDQRLAREQRMVQAGAAQAGRDCELQAVEDRYAVEIDRERRKTVPILKDE

pLDDT: mean 73.93, std 22.77, range [35.06, 96.31]

Radius of gyration: 35.12 Å; chains: 1; bounding box: 93×35×98 Å

Secondary structure (DSSP, 8-state):
---------------------------------------------------SGGGSSTTS---PPPPPTTSPPPPPPPTT--TT--HHHHHHHHHHHHHHHHHTT-STT--HHHHHHHHHHHHHHHHHHHHHHHHHHHHHHHHHHHHHHHHHHHHHHHHHHHHHHHHHHHHHHHHHHHHHTTGGG--